Protein AF-A0A7W7WXU9-F1 (afdb_monomer_lite)

Sequence (202 aa):
MTALRTFDGLRLVGTLVEPDTPSTRTAVLVHGGGVTREEGGFFGRLATGLAEAGITSLRFDLRGHGESEGRQEECSLTMHLNDISVAVDLGRRETGTVHLIGTSFGGCLVAYYAARRHADVGRLVLLNPQFDYLDRYAGQKSPGTASSPTPRQSATDGHSSTTSSGSARTRSSARSSRRPSSYTAPRTRSSRWSRRGRPSRG

Radius of gyration: 26.77 Å; chains: 1; bounding box: 46×46×102 Å

Foldseek 3Di:
DDWFAFPVGWIKDKDKAFAPDQAQEEEEEFEAPPAFQCNVVPNVVVQVVCSVVRYIYMTIGQDCGDPIHHNPVPDDLVRSLRVVVRVLVVRCVRRNAYAYEYEADRLCSVVVSCVVPVVSHPYYHYHNYHNPPCCVPVVPPDPPDPPPPDDPDDDDDDDDDDDDDDDDDDDDDDDDDDDDDDDDDDDDDDDDDDDDDDDDDD

Organism: NCBI:txid413306

Secondary structure (DSSP, 8-state):
-EEEE-TT-PEEEEEEE--SS--SEEEEEE--TTS-TTGGGHHHHHHHHHHHTT-EEEEEPPTTSTT--S-GGG--HHHHHHHHHHHHHHHHHHHSEEEEEEEHHHHHHHHHHHHH-GGG-SEEEEES----HHHHHGGG--S----PPPP-PPP----------------------------PPPPP-----PPPPPPPP-

InterPro domains:
  IPR022742 Alpha/beta hydrolase domain-containing protein 17C-like [PF12146] (25-136)
  IPR029058 Alpha/Beta hydrolase fold [G3DSA:3.40.50.1820] (2-193)
  IPR029058 Alpha/Beta hydrolase fold [SSF53474] (5-137)

pLDDT: mean 76.29, std 28.21, range [29.81, 98.88]

Structure (mmCIF, N/CA/C/O backbone):
data_AF-A0A7W7WXU9-F1
#
_entry.id   AF-A0A7W7WXU9-F1
#
loop_
_atom_site.group_PDB
_atom_site.id
_atom_site.type_symbol
_atom_site.label_atom_id
_atom_site.label_alt_id
_atom_site.label_comp_id
_atom_site.label_asym_id
_atom_site.label_entity_id
_atom_site.label_seq_id
_atom_site.pdbx_PDB_ins_code
_atom_site.Cartn_x
_atom_site.Cartn_y
_atom_site.Cartn_z
_atom_site.occupancy
_atom_site.B_iso_or_equiv
_atom_site.auth_seq_id
_atom_site.auth_comp_id
_atom_site.auth_asym_id
_atom_site.auth_atom_id
_atom_site.pdbx_PDB_model_num
ATOM 1 N N . MET A 1 1 ? 6.530 11.094 10.263 1.00 76.88 1 MET A N 1
ATOM 2 C CA . MET A 1 1 ? 7.353 10.475 9.200 1.00 76.88 1 MET A CA 1
ATOM 3 C C . MET A 1 1 ? 7.854 9.138 9.729 1.00 76.88 1 MET A C 1
ATOM 5 O O . MET A 1 1 ? 8.234 9.078 10.891 1.00 76.88 1 MET A O 1
ATOM 9 N N . THR A 1 2 ? 7.778 8.075 8.937 1.00 92.12 2 THR A N 1
ATOM 10 C CA . THR A 1 2 ? 8.226 6.716 9.274 1.00 92.12 2 THR A CA 1
ATOM 11 C C . THR A 1 2 ? 9.093 6.175 8.138 1.00 92.12 2 THR A C 1
ATOM 13 O O . THR A 1 2 ? 9.075 6.717 7.033 1.00 92.12 2 THR A O 1
ATOM 16 N N . ALA A 1 3 ? 9.867 5.127 8.399 1.00 94.56 3 ALA A N 1
ATOM 17 C CA . ALA A 1 3 ? 10.683 4.468 7.391 1.00 94.56 3 ALA A CA 1
ATOM 18 C C . ALA A 1 3 ? 10.412 2.965 7.393 1.00 94.56 3 ALA A C 1
ATOM 20 O O . ALA A 1 3 ? 10.346 2.338 8.451 1.00 94.56 3 ALA A O 1
ATOM 21 N N . LEU A 1 4 ? 10.289 2.389 6.202 1.00 97.00 4 LEU A N 1
ATOM 22 C CA . LEU A 1 4 ? 10.215 0.949 5.998 1.00 97.00 4 LEU A CA 1
ATOM 23 C C . LEU A 1 4 ? 11.536 0.454 5.412 1.00 97.00 4 LEU A C 1
ATOM 25 O O . LEU A 1 4 ? 12.213 1.180 4.684 1.00 97.00 4 LEU A O 1
ATOM 29 N N . ARG A 1 5 ? 11.900 -0.787 5.733 1.00 98.19 5 ARG A N 1
ATOM 30 C CA . ARG A 1 5 ? 13.049 -1.473 5.138 1.00 98.19 5 ARG A CA 1
ATOM 31 C C . ARG A 1 5 ? 12.548 -2.577 4.230 1.00 98.19 5 ARG A C 1
ATOM 33 O O . ARG A 1 5 ? 11.851 -3.476 4.696 1.00 98.19 5 ARG A O 1
ATOM 40 N N . THR A 1 6 ? 12.888 -2.492 2.952 1.00 98.00 6 THR A N 1
ATOM 41 C CA . THR A 1 6 ? 12.574 -3.535 1.975 1.00 98.00 6 THR A CA 1
ATOM 42 C C . THR A 1 6 ? 13.405 -4.790 2.248 1.00 98.00 6 THR A C 1
ATOM 44 O O . THR A 1 6 ? 14.399 -4.752 2.977 1.00 98.00 6 THR A O 1
ATOM 47 N N . PHE A 1 7 ? 13.028 -5.921 1.647 1.00 97.75 7 PHE A N 1
ATOM 48 C CA . PHE A 1 7 ? 13.790 -7.168 1.797 1.00 97.75 7 PHE A CA 1
ATOM 49 C C . PHE A 1 7 ? 15.207 -7.090 1.211 1.00 97.75 7 PHE A C 1
ATOM 51 O O . PHE A 1 7 ? 16.094 -7.796 1.677 1.00 97.75 7 PHE A O 1
ATOM 58 N N . ASP A 1 8 ? 15.424 -6.217 0.227 1.00 96.88 8 ASP A N 1
ATOM 59 C CA . ASP A 1 8 ? 16.728 -5.895 -0.362 1.00 96.88 8 ASP A CA 1
ATOM 60 C C . ASP A 1 8 ? 17.448 -4.721 0.338 1.00 96.88 8 ASP A C 1
ATOM 62 O O . ASP A 1 8 ? 18.498 -4.281 -0.117 1.00 96.88 8 ASP A O 1
ATOM 66 N N . GLY A 1 9 ? 16.928 -4.236 1.473 1.00 97.50 9 GLY A N 1
ATOM 67 C CA . GLY A 1 9 ? 17.608 -3.285 2.363 1.00 97.50 9 GLY A CA 1
ATOM 68 C C . GLY A 1 9 ? 17.353 -1.798 2.087 1.00 97.50 9 GLY A C 1
ATOM 69 O O . GLY A 1 9 ? 17.750 -0.956 2.902 1.00 97.50 9 GLY A O 1
ATOM 70 N N . LEU A 1 10 ? 16.642 -1.461 1.009 1.00 97.88 10 LEU A N 1
ATOM 71 C CA . LEU A 1 10 ? 16.290 -0.081 0.677 1.00 97.88 10 LEU A CA 1
ATOM 72 C C . LEU A 1 10 ? 15.396 0.546 1.747 1.00 97.88 10 LEU A C 1
ATOM 74 O O . LEU A 1 10 ? 14.547 -0.102 2.373 1.00 97.88 10 LEU A O 1
ATOM 78 N N . ARG A 1 11 ? 15.592 1.843 1.958 1.00 98.50 11 ARG A N 1
ATOM 79 C CA . ARG A 1 11 ? 14.731 2.690 2.778 1.00 98.50 11 ARG A CA 1
ATOM 80 C C . ARG A 1 11 ? 13.557 3.181 1.946 1.00 98.50 11 ARG A C 1
ATOM 82 O O . ARG A 1 11 ? 13.755 3.914 0.978 1.00 98.50 11 ARG A O 1
ATOM 89 N N . LEU A 1 12 ? 12.343 2.873 2.387 1.00 98.69 12 LEU A N 1
ATOM 90 C CA . LEU A 1 12 ? 11.144 3.545 1.896 1.00 98.69 12 LEU A CA 1
ATOM 91 C C . LEU A 1 12 ? 10.675 4.580 2.907 1.00 98.69 12 LEU A C 1
ATOM 93 O O . LEU A 1 12 ? 10.601 4.292 4.104 1.00 98.69 12 LEU A O 1
ATOM 97 N N . VAL A 1 13 ? 10.343 5.775 2.438 1.00 98.62 13 VAL A N 1
ATOM 98 C CA . VAL A 1 13 ? 9.832 6.853 3.284 1.00 98.62 13 VAL A CA 1
ATOM 99 C C . VAL A 1 13 ? 8.321 6.807 3.317 1.00 98.62 13 VAL A C 1
ATOM 101 O O . VAL A 1 13 ? 7.668 6.766 2.279 1.00 98.62 13 VAL A O 1
ATOM 104 N N . GLY A 1 14 ? 7.754 6.844 4.519 1.00 98.31 14 GLY A N 1
ATOM 105 C CA . GLY A 1 14 ? 6.316 6.855 4.710 1.00 98.31 14 GLY A CA 1
ATOM 106 C C . GLY A 1 14 ? 5.818 7.864 5.727 1.00 98.31 14 GLY A C 1
ATOM 107 O O . GLY A 1 14 ? 6.563 8.474 6.497 1.00 98.31 14 GLY A O 1
ATOM 108 N N . THR A 1 15 ? 4.502 7.990 5.759 1.00 98.50 15 THR A N 1
ATOM 109 C CA . THR A 1 15 ? 3.753 8.749 6.749 1.00 98.50 15 THR A CA 1
ATOM 110 C C . THR A 1 15 ? 2.686 7.835 7.329 1.00 98.50 15 THR A C 1
ATOM 112 O O . THR A 1 15 ? 1.807 7.361 6.608 1.00 98.50 15 THR A O 1
ATOM 115 N N . LEU A 1 16 ? 2.789 7.596 8.635 1.00 97.69 16 LEU A N 1
ATOM 116 C CA . LEU A 1 16 ? 1.753 6.963 9.438 1.00 97.69 16 LEU A CA 1
ATOM 117 C C . LEU A 1 16 ? 0.879 8.071 10.033 1.00 97.69 16 LEU A C 1
ATOM 119 O O . LEU A 1 16 ? 1.416 9.044 10.567 1.00 97.69 16 LEU A O 1
ATOM 123 N N . VAL A 1 17 ? -0.435 7.934 9.908 1.00 97.88 17 VAL A N 1
ATOM 124 C CA . VAL A 1 17 ? -1.422 8.803 10.554 1.00 97.88 17 VAL A CA 1
ATOM 125 C C . VAL A 1 17 ? -2.329 7.915 11.384 1.00 97.88 17 VAL A C 1
ATOM 127 O O . VAL A 1 17 ? -2.925 6.972 10.860 1.00 97.88 17 VAL A O 1
ATOM 130 N N . GLU A 1 18 ? -2.407 8.208 12.673 1.00 97.31 18 GLU A N 1
ATOM 131 C CA . GLU A 1 18 ? -3.192 7.449 13.636 1.00 97.31 18 GLU A CA 1
ATOM 132 C C . GLU A 1 18 ? -4.409 8.273 14.076 1.00 97.31 18 GLU A C 1
ATOM 134 O O . GLU A 1 18 ? -4.293 9.493 14.212 1.00 97.31 18 GLU A O 1
ATOM 139 N N . PRO A 1 19 ? -5.573 7.637 14.275 1.00 97.31 19 PRO A N 1
ATOM 140 C CA . PRO A 1 19 ? -6.705 8.265 14.945 1.00 97.31 19 PRO A CA 1
ATOM 141 C C . PRO A 1 19 ? -6.405 8.545 16.427 1.00 97.31 19 PRO A C 1
ATOM 143 O O . PRO A 1 19 ? -5.570 7.880 17.039 1.00 97.31 19 PRO A O 1
ATOM 146 N N . ASP A 1 20 ? -7.169 9.455 17.037 1.00 95.88 20 ASP A N 1
ATOM 147 C CA . ASP A 1 20 ? -7.071 9.754 18.479 1.00 95.88 20 ASP A CA 1
ATOM 148 C C . ASP A 1 20 ? -7.530 8.587 19.374 1.00 95.88 20 ASP A C 1
ATOM 150 O O . ASP A 1 20 ? -7.248 8.544 20.573 1.00 95.88 20 ASP A O 1
ATOM 154 N N . THR A 1 21 ? -8.251 7.623 18.796 1.00 93.19 21 THR A N 1
ATOM 155 C CA . THR A 1 21 ? -8.724 6.412 19.477 1.00 93.19 21 THR A CA 1
ATOM 156 C C . THR A 1 21 ? -7.975 5.178 18.972 1.00 93.19 21 THR A C 1
ATOM 158 O O . THR A 1 21 ? -7.543 5.161 17.825 1.00 93.19 21 THR A O 1
ATOM 161 N N . PRO A 1 22 ? -7.815 4.112 19.778 1.00 93.19 22 PRO A N 1
ATOM 162 C CA . PRO A 1 22 ? -7.142 2.901 19.315 1.00 93.19 22 PRO A CA 1
ATOM 163 C C . PRO A 1 22 ? -7.812 2.295 18.074 1.00 93.19 22 PRO A C 1
ATOM 165 O O . PRO A 1 22 ? -8.983 1.915 18.108 1.00 93.19 22 PRO A O 1
ATOM 168 N N . SER A 1 23 ? -7.048 2.157 16.991 1.00 94.00 23 SER A N 1
ATOM 169 C CA . SER A 1 23 ? -7.526 1.529 15.760 1.00 94.00 23 SER A CA 1
ATOM 170 C C . SER A 1 23 ? -7.353 0.009 15.781 1.00 94.00 23 SER A C 1
ATOM 172 O O . SER A 1 23 ? -6.388 -0.532 16.314 1.00 94.00 23 SER A O 1
ATOM 174 N N . THR A 1 24 ? -8.268 -0.687 15.107 1.00 95.75 24 THR A N 1
ATOM 175 C CA . THR A 1 24 ? -8.181 -2.131 14.804 1.00 95.75 24 THR A CA 1
ATOM 176 C C . THR A 1 24 ? -7.940 -2.407 13.318 1.00 95.75 24 THR A C 1
ATOM 178 O O . THR A 1 24 ? -7.994 -3.555 12.870 1.00 95.75 24 THR A O 1
ATOM 181 N N . ARG A 1 25 ? -7.734 -1.349 12.519 1.00 96.94 25 ARG A N 1
ATOM 182 C CA . ARG A 1 25 ? -7.544 -1.443 11.068 1.00 96.94 25 ARG A CA 1
ATOM 183 C C . ARG A 1 25 ? -6.541 -0.411 10.564 1.00 96.94 25 ARG A C 1
ATOM 185 O O . ARG A 1 25 ? -6.548 0.739 11.001 1.00 96.94 25 ARG A O 1
ATOM 192 N N . THR A 1 26 ? -5.745 -0.805 9.579 1.00 98.50 26 THR A N 1
ATOM 193 C CA . THR A 1 26 ? -4.826 0.087 8.869 1.00 98.50 26 THR A CA 1
ATOM 194 C C . THR A 1 26 ? -5.138 0.094 7.379 1.00 98.50 26 THR A C 1
ATOM 196 O O . THR A 1 26 ? -5.181 -0.959 6.749 1.00 98.50 26 THR A O 1
ATOM 199 N N . ALA A 1 27 ? -5.312 1.272 6.790 1.00 98.75 27 ALA A N 1
ATOM 200 C CA . ALA A 1 27 ? -5.358 1.457 5.345 1.00 98.75 27 ALA A CA 1
ATOM 201 C C . ALA A 1 27 ? -3.954 1.769 4.810 1.00 98.75 27 ALA A C 1
ATOM 203 O O . ALA A 1 27 ? -3.376 2.806 5.134 1.00 98.75 27 ALA A O 1
ATOM 204 N N . VAL A 1 28 ? -3.404 0.884 3.983 1.00 98.81 28 VAL A N 1
ATOM 205 C CA . VAL A 1 28 ? -2.155 1.133 3.257 1.00 98.81 28 VAL A CA 1
ATOM 206 C C . VAL A 1 28 ? -2.491 1.751 1.903 1.00 98.81 28 VAL A C 1
ATOM 208 O O . VAL A 1 28 ? -3.217 1.160 1.102 1.00 98.81 28 VAL A O 1
ATOM 211 N N . LEU A 1 29 ? -1.966 2.948 1.671 1.00 98.88 29 LEU A N 1
ATOM 212 C CA . LEU A 1 29 ? -2.210 3.789 0.504 1.00 98.88 29 LEU A CA 1
ATOM 213 C C . LEU A 1 29 ? -1.002 3.705 -0.440 1.00 98.88 29 LEU A C 1
ATOM 215 O O . LEU A 1 29 ? 0.113 4.058 -0.047 1.00 98.88 29 LEU A O 1
ATOM 219 N N . VAL A 1 30 ? -1.221 3.256 -1.676 1.00 98.81 30 VAL A N 1
ATOM 220 C CA . VAL A 1 30 ? -0.174 3.047 -2.689 1.00 98.81 30 VAL A CA 1
ATOM 221 C C . VAL A 1 30 ? -0.405 3.980 -3.876 1.00 98.81 30 VAL A C 1
ATOM 223 O O . VAL A 1 30 ? -1.435 3.897 -4.549 1.00 98.81 30 VAL A O 1
ATOM 226 N N . HIS A 1 31 ? 0.542 4.894 -4.093 1.00 98.62 31 HIS A N 1
ATOM 227 C CA . HIS A 1 31 ? 0.411 6.003 -5.040 1.00 98.62 31 HIS A CA 1
ATOM 228 C C . HIS A 1 31 ? 0.605 5.568 -6.503 1.00 98.62 31 HIS A C 1
ATOM 230 O O . HIS A 1 31 ? 1.042 4.448 -6.789 1.00 98.62 31 HIS A O 1
ATOM 236 N N . GLY A 1 32 ? 0.259 6.454 -7.437 1.00 97.12 32 GLY A N 1
ATOM 237 C CA . GLY A 1 32 ? 0.392 6.230 -8.878 1.00 97.12 32 GLY A CA 1
ATOM 238 C C . GLY A 1 32 ? 1.833 6.355 -9.387 1.00 97.12 32 GLY A C 1
ATOM 239 O O . GLY A 1 32 ? 2.744 6.738 -8.659 1.00 97.12 32 GLY A O 1
ATOM 240 N N . GLY A 1 33 ? 2.064 6.057 -10.665 1.00 94.31 33 GLY A N 1
ATOM 241 C CA . GLY A 1 33 ? 3.375 6.279 -11.284 1.00 94.31 33 GLY A CA 1
ATOM 242 C C . GLY A 1 33 ? 3.650 7.771 -11.497 1.00 94.31 33 GLY A C 1
ATOM 243 O O . GLY A 1 33 ? 2.731 8.526 -11.806 1.00 94.31 33 GLY A O 1
ATOM 244 N N . GLY A 1 34 ? 4.908 8.197 -11.344 1.00 92.31 34 GLY A N 1
ATOM 245 C CA . GLY A 1 34 ? 5.322 9.587 -11.599 1.00 92.31 34 GLY A CA 1
ATOM 246 C C . GLY A 1 34 ? 4.899 10.603 -10.529 1.00 92.31 34 GLY A C 1
ATOM 247 O O . GLY A 1 34 ? 5.078 11.803 -10.716 1.00 92.31 34 GLY A O 1
ATOM 248 N N . VAL A 1 35 ? 4.356 10.133 -9.407 1.00 96.75 35 VAL A N 1
ATOM 249 C CA . VAL A 1 35 ? 3.969 10.941 -8.241 1.00 96.75 35 VAL A CA 1
ATOM 250 C C . VAL A 1 35 ? 4.598 10.362 -6.968 1.00 96.75 35 VAL A C 1
ATOM 252 O O . VAL A 1 35 ? 5.433 9.462 -7.034 1.00 96.75 35 VAL A O 1
ATOM 255 N N . THR A 1 36 ? 4.245 10.906 -5.806 1.00 98.19 36 THR A N 1
ATOM 256 C CA . THR A 1 36 ? 4.762 10.494 -4.492 1.00 98.19 36 THR A CA 1
ATOM 257 C C . THR A 1 36 ? 3.624 10.024 -3.592 1.00 98.19 36 THR A C 1
ATOM 259 O O . THR A 1 36 ? 2.449 10.107 -3.957 1.00 98.19 36 THR A O 1
ATOM 262 N N . ARG A 1 37 ? 3.947 9.606 -2.368 1.00 98.06 37 ARG A N 1
ATOM 263 C CA . ARG A 1 37 ? 3.004 9.194 -1.320 1.00 98.06 37 ARG A CA 1
ATOM 264 C C . ARG A 1 37 ? 1.914 10.208 -1.011 1.00 98.06 37 ARG A C 1
ATOM 266 O O . ARG A 1 37 ? 0.924 9.839 -0.394 1.00 98.06 37 ARG A O 1
ATOM 273 N N . GLU A 1 38 ? 2.091 11.473 -1.378 1.00 98.06 38 GLU A N 1
ATOM 274 C CA . GLU A 1 38 ? 1.069 12.492 -1.158 1.00 98.06 38 GLU A CA 1
ATOM 275 C C . GLU A 1 38 ? 0.001 12.503 -2.266 1.00 98.06 38 GLU A C 1
ATOM 277 O O . GLU A 1 38 ? -1.084 13.033 -2.028 1.00 98.06 38 GLU A O 1
ATOM 282 N N . GLU A 1 39 ? 0.258 11.905 -3.440 1.00 97.81 39 GLU A N 1
ATOM 283 C CA . GLU A 1 39 ? -0.675 11.822 -4.582 1.00 97.81 39 GLU A CA 1
ATOM 284 C C . GLU A 1 39 ? -1.296 13.199 -4.909 1.00 97.81 39 GLU A C 1
ATOM 286 O O . GLU A 1 39 ? -2.509 13.399 -4.856 1.00 97.81 39 GLU A O 1
ATOM 291 N N . GLY A 1 40 ? -0.458 14.224 -5.110 1.00 96.31 40 GLY A N 1
ATOM 292 C CA . GLY A 1 40 ? -0.934 15.603 -5.318 1.00 96.31 40 GLY A CA 1
ATOM 293 C C . GLY A 1 40 ? -1.729 16.181 -4.131 1.00 96.31 40 GLY A C 1
ATOM 294 O O . GLY A 1 40 ? -2.596 17.037 -4.303 1.00 96.31 40 GLY A O 1
ATOM 295 N N . GLY A 1 41 ? -1.492 15.671 -2.920 1.00 97.75 41 GLY A N 1
ATOM 296 C CA . GLY A 1 41 ? -2.203 16.024 -1.689 1.00 97.75 41 GLY A CA 1
ATOM 297 C C . GLY A 1 41 ? -3.504 15.246 -1.459 1.00 97.75 41 GLY A C 1
ATOM 298 O O . GLY A 1 41 ? -4.115 15.389 -0.397 1.00 97.75 41 GLY A O 1
ATOM 299 N N . PHE A 1 42 ? -3.946 14.417 -2.410 1.00 98.12 42 PHE A N 1
ATOM 300 C CA . PHE A 1 42 ? -5.154 13.608 -2.252 1.00 98.12 42 PHE A CA 1
ATOM 301 C C . PHE A 1 42 ? -5.008 12.578 -1.125 1.00 98.12 42 PHE A C 1
ATOM 303 O O . PHE A 1 42 ? -5.891 12.486 -0.271 1.00 98.12 42 PHE A O 1
ATOM 310 N N . PHE A 1 43 ? -3.882 11.861 -1.058 1.00 98.50 43 PHE A N 1
ATOM 311 C CA . PHE A 1 43 ? -3.656 10.871 0.000 1.00 98.50 43 PHE A CA 1
ATOM 312 C C . PHE A 1 43 ? -3.489 11.503 1.379 1.00 98.50 43 PHE A C 1
ATOM 314 O O . PHE A 1 43 ? -3.898 10.897 2.366 1.00 98.50 43 PHE A O 1
ATOM 321 N N . GLY A 1 44 ? -2.960 12.726 1.459 1.00 98.25 44 GLY A N 1
ATOM 322 C CA . GLY A 1 44 ? -2.937 13.493 2.705 1.00 98.25 44 GLY A CA 1
ATOM 323 C C . GLY A 1 44 ? -4.348 13.752 3.242 1.00 98.25 44 GLY A C 1
ATOM 324 O O . GLY A 1 44 ? -4.635 13.417 4.388 1.00 98.25 44 GLY A O 1
ATOM 325 N N . ARG A 1 45 ? -5.257 14.257 2.396 1.00 98.56 45 ARG A N 1
ATOM 326 C CA . ARG A 1 45 ? -6.665 14.491 2.776 1.00 98.56 45 ARG A CA 1
ATOM 327 C C . ARG A 1 45 ? -7.403 13.197 3.117 1.00 98.56 45 ARG A C 1
ATOM 329 O O . ARG A 1 45 ? -8.154 13.156 4.086 1.00 98.56 45 ARG A O 1
ATOM 336 N N . LEU A 1 46 ? -7.172 12.135 2.344 1.00 98.69 46 LEU A N 1
ATOM 337 C CA . LEU A 1 46 ? -7.762 10.824 2.614 1.00 98.69 46 LEU A CA 1
ATOM 338 C C . LEU A 1 46 ? -7.276 10.254 3.954 1.00 98.69 46 LEU A C 1
ATOM 340 O O . LEU A 1 46 ? -8.079 9.712 4.705 1.00 98.69 46 LEU A O 1
ATOM 344 N N . ALA A 1 47 ? -5.992 10.410 4.285 1.00 98.56 47 ALA A N 1
ATOM 345 C CA . ALA A 1 47 ? -5.443 9.993 5.573 1.00 98.56 47 ALA A CA 1
ATOM 346 C C . ALA A 1 47 ? -6.102 10.728 6.752 1.00 98.56 47 ALA A C 1
ATOM 348 O O . ALA A 1 47 ? -6.417 10.086 7.752 1.00 98.56 47 ALA A O 1
ATOM 349 N N . THR A 1 48 ? -6.365 12.034 6.621 1.00 98.44 48 THR A N 1
ATOM 350 C CA . THR A 1 48 ? -7.122 12.805 7.622 1.00 98.44 48 THR A CA 1
ATOM 351 C C . THR A 1 48 ? -8.533 12.248 7.805 1.00 98.44 48 THR A C 1
ATOM 353 O O . THR A 1 48 ? -8.899 11.897 8.922 1.00 98.44 48 THR A O 1
ATOM 356 N N . GLY A 1 49 ? -9.294 12.066 6.719 1.00 98.56 49 GLY A N 1
ATOM 357 C CA . GLY A 1 49 ? -10.655 11.522 6.811 1.00 98.56 49 GLY A CA 1
ATOM 358 C C . GLY A 1 49 ? -10.708 10.084 7.352 1.00 98.56 49 GLY A C 1
ATOM 359 O O . GLY A 1 49 ? -11.644 9.712 8.054 1.00 98.56 49 GLY A O 1
ATOM 360 N N . LEU A 1 50 ? -9.687 9.265 7.074 1.00 98.38 50 LEU A N 1
ATOM 361 C CA . LEU A 1 50 ? -9.561 7.926 7.659 1.00 98.38 50 LEU A CA 1
ATOM 362 C C . LEU A 1 50 ? -9.306 7.984 9.169 1.00 98.38 50 LEU A C 1
ATOM 364 O O . LEU A 1 50 ? -9.926 7.222 9.909 1.00 98.38 50 LEU A O 1
ATOM 368 N N . ALA A 1 51 ? -8.445 8.895 9.628 1.00 98.38 51 ALA A N 1
ATOM 369 C CA . ALA A 1 51 ? -8.184 9.087 11.052 1.00 98.38 51 ALA A CA 1
ATOM 370 C C . ALA A 1 51 ? -9.438 9.587 11.793 1.00 98.38 51 ALA A C 1
ATOM 372 O O . ALA A 1 51 ? -9.781 9.051 12.844 1.00 98.38 51 ALA A O 1
ATOM 373 N N . GLU A 1 52 ? -10.192 10.522 11.213 1.00 98.12 52 GLU A N 1
ATOM 374 C CA . GLU A 1 52 ? -11.492 10.960 11.751 1.00 98.12 52 GLU A CA 1
ATOM 375 C C . GLU A 1 52 ? -12.501 9.800 11.847 1.00 98.12 52 GLU A C 1
ATOM 377 O O . GLU A 1 52 ? -13.302 9.735 12.777 1.00 98.12 52 GLU A O 1
ATOM 382 N N . ALA A 1 53 ? -12.421 8.836 10.926 1.00 97.44 53 ALA A N 1
ATOM 383 C CA . ALA A 1 53 ? -13.228 7.618 10.932 1.00 97.44 53 ALA A CA 1
ATOM 384 C C . ALA A 1 53 ? -12.668 6.486 11.824 1.00 97.44 53 ALA A C 1
ATOM 386 O O . ALA A 1 53 ? -13.183 5.365 11.786 1.00 97.44 53 ALA A O 1
ATOM 387 N N . GLY A 1 54 ? -11.616 6.736 12.612 1.00 97.50 54 GLY A N 1
ATOM 388 C CA . GLY A 1 54 ? -11.025 5.741 13.513 1.00 97.50 54 GLY A CA 1
ATOM 389 C C . GLY A 1 54 ? -10.169 4.678 12.813 1.00 97.50 54 GLY A C 1
ATOM 390 O O . GLY A 1 54 ? -10.040 3.562 13.320 1.00 97.50 54 GLY A O 1
ATOM 391 N N . ILE A 1 55 ? -9.606 4.985 11.641 1.00 98.25 55 ILE A N 1
ATOM 392 C CA . ILE A 1 55 ? -8.772 4.077 10.844 1.00 98.25 55 ILE A CA 1
ATOM 393 C C . ILE A 1 55 ? -7.355 4.647 10.732 1.00 98.25 55 ILE A C 1
ATOM 395 O O . ILE A 1 55 ? -7.142 5.736 10.203 1.00 98.25 55 ILE A O 1
ATOM 399 N N . THR A 1 56 ? -6.361 3.872 11.167 1.00 98.44 56 THR A N 1
ATOM 400 C CA . THR A 1 56 ? -4.943 4.188 10.942 1.00 98.44 56 THR A CA 1
ATOM 401 C C . THR A 1 56 ? -4.647 4.149 9.449 1.00 98.44 56 THR A C 1
ATOM 403 O O . THR A 1 56 ? -5.143 3.280 8.733 1.00 98.44 56 THR A O 1
ATOM 406 N N . SER A 1 57 ? -3.806 5.045 8.948 1.00 98.62 57 SER A N 1
ATOM 407 C CA . SER A 1 57 ? -3.371 5.005 7.554 1.00 98.62 57 SER A CA 1
ATOM 408 C C . SER A 1 57 ? -1.859 5.073 7.421 1.00 98.62 57 SER A C 1
ATOM 410 O O . SER A 1 57 ? -1.175 5.774 8.165 1.00 98.62 57 SER A O 1
ATOM 412 N N . LEU A 1 58 ? -1.335 4.323 6.457 1.00 98.69 58 LEU A N 1
ATOM 413 C CA . LEU A 1 58 ? 0.072 4.299 6.092 1.00 98.69 58 LEU A CA 1
ATOM 414 C C . LEU A 1 58 ? 0.183 4.581 4.599 1.00 98.69 58 LEU A C 1
ATOM 416 O O . LEU A 1 58 ? -0.293 3.801 3.779 1.00 98.69 58 LEU A O 1
ATOM 420 N N . ARG A 1 59 ? 0.854 5.669 4.242 1.00 98.69 59 ARG A N 1
ATOM 421 C CA . ARG A 1 59 ? 1.261 5.952 2.860 1.00 98.69 59 ARG A CA 1
ATOM 422 C C . ARG A 1 59 ? 2.772 6.001 2.784 1.00 98.69 59 ARG A C 1
ATOM 424 O O . ARG A 1 59 ? 3.415 6.414 3.747 1.00 98.69 59 ARG A O 1
ATOM 431 N N . PHE A 1 60 ? 3.343 5.583 1.670 1.00 98.81 60 PHE A N 1
ATOM 432 C CA . PHE A 1 60 ? 4.788 5.555 1.488 1.00 98.81 60 PHE A CA 1
ATOM 433 C C . PHE A 1 60 ? 5.152 5.817 0.040 1.00 98.81 60 PHE A C 1
ATOM 435 O O . PHE A 1 60 ? 4.354 5.550 -0.856 1.00 98.81 60 PHE A O 1
ATOM 442 N N . ASP A 1 61 ? 6.334 6.381 -0.163 1.00 98.69 61 ASP A N 1
ATOM 443 C CA . ASP A 1 61 ? 6.900 6.557 -1.486 1.00 98.69 61 ASP A CA 1
ATOM 444 C C . ASP A 1 61 ? 7.361 5.182 -1.969 1.00 98.69 61 ASP A C 1
ATOM 446 O O . ASP A 1 61 ? 8.158 4.511 -1.303 1.00 98.69 61 ASP A O 1
ATOM 450 N N . LEU A 1 62 ? 6.860 4.744 -3.119 1.00 98.38 62 LEU A N 1
ATOM 451 C CA . LEU A 1 62 ? 7.371 3.563 -3.803 1.00 98.38 62 LEU A CA 1
ATOM 452 C C . LEU A 1 62 ? 8.879 3.722 -4.039 1.00 98.38 62 LEU A C 1
ATOM 454 O O . LEU A 1 62 ? 9.382 4.837 -4.185 1.00 98.38 62 LEU A O 1
ATOM 458 N N . ARG A 1 63 ? 9.614 2.607 -4.107 1.00 97.88 63 ARG A N 1
ATOM 459 C CA . ARG A 1 63 ? 11.041 2.636 -4.469 1.00 97.88 63 ARG A CA 1
ATOM 460 C C . ARG A 1 63 ? 11.282 3.480 -5.730 1.00 97.88 63 ARG A C 1
ATOM 462 O O . ARG A 1 63 ? 10.485 3.443 -6.674 1.00 97.88 63 ARG A O 1
ATOM 469 N N . GLY A 1 64 ? 12.346 4.278 -5.714 1.00 96.81 64 GLY A N 1
ATOM 470 C CA . GLY A 1 64 ? 12.674 5.235 -6.776 1.00 96.81 64 GLY A CA 1
ATOM 471 C C . GLY A 1 64 ? 11.720 6.430 -6.915 1.00 96.81 64 GLY A C 1
ATOM 472 O O . GLY A 1 64 ? 11.806 7.152 -7.904 1.00 96.81 64 GLY A O 1
ATOM 473 N N . HIS A 1 65 ? 10.795 6.654 -5.981 1.00 97.69 65 HIS A N 1
ATOM 474 C CA . HIS A 1 65 ? 9.899 7.814 -5.982 1.00 97.69 65 HIS A CA 1
ATOM 475 C C . HIS A 1 65 ? 10.104 8.661 -4.725 1.00 97.69 65 HIS A C 1
ATOM 477 O O . HIS A 1 65 ? 10.512 8.155 -3.682 1.00 97.69 65 HIS A O 1
ATOM 483 N N . GLY A 1 66 ? 9.776 9.953 -4.824 1.00 96.88 66 GLY A N 1
ATOM 484 C CA . GLY A 1 66 ? 9.789 10.879 -3.692 1.00 96.88 66 GLY A CA 1
ATOM 485 C C . GLY A 1 66 ? 11.103 10.844 -2.913 1.00 96.88 66 GLY A C 1
ATOM 486 O O . GLY A 1 66 ? 12.166 11.107 -3.468 1.00 96.88 66 GLY A O 1
ATOM 487 N N . GLU A 1 67 ? 11.014 10.527 -1.624 1.00 98.00 67 GLU A N 1
ATOM 488 C CA . GLU A 1 67 ? 12.159 10.475 -0.707 1.00 98.00 67 GLU A CA 1
ATOM 489 C C . GLU A 1 67 ? 12.668 9.043 -0.442 1.00 98.00 67 GLU A C 1
ATOM 491 O O . GLU A 1 67 ? 13.570 8.847 0.385 1.00 98.00 67 GLU A O 1
ATOM 496 N N . SER A 1 68 ? 12.076 8.040 -1.102 1.00 98.50 68 SER A N 1
ATOM 497 C CA . SER A 1 68 ? 12.491 6.637 -1.025 1.00 98.50 68 SER A CA 1
ATOM 498 C C . SER A 1 68 ? 13.734 6.363 -1.861 1.00 98.50 68 SER A C 1
ATOM 500 O O . SER A 1 68 ? 13.955 6.953 -2.915 1.00 98.50 68 SER A O 1
ATOM 502 N N . GLU A 1 69 ? 14.541 5.413 -1.398 1.00 98.44 69 GLU A N 1
ATOM 503 C CA . GLU A 1 69 ? 15.724 4.945 -2.117 1.00 98.44 69 GLU A CA 1
ATOM 504 C C . GLU A 1 69 ? 15.353 4.101 -3.352 1.00 98.44 69 GLU A C 1
ATOM 506 O O . GLU A 1 69 ? 14.206 3.680 -3.544 1.00 98.44 69 GLU A O 1
ATOM 511 N N . GLY A 1 70 ? 16.360 3.821 -4.182 1.00 96.88 70 GLY A N 1
ATOM 512 C CA . GLY A 1 70 ? 16.237 3.039 -5.412 1.00 96.88 70 GLY A CA 1
ATOM 513 C C . GLY A 1 70 ? 16.132 3.900 -6.670 1.00 96.88 70 GLY A C 1
ATOM 514 O O . GLY A 1 70 ? 16.093 5.127 -6.611 1.00 96.88 70 GLY A O 1
ATOM 515 N N . ARG A 1 71 ? 16.105 3.232 -7.824 1.00 94.50 71 ARG A N 1
ATOM 516 C CA . ARG A 1 71 ? 16.036 3.849 -9.155 1.00 94.50 71 ARG A CA 1
ATOM 517 C C . ARG A 1 71 ? 14.869 3.254 -9.928 1.00 94.50 71 ARG A C 1
ATOM 519 O O . ARG A 1 71 ? 14.719 2.033 -9.950 1.00 94.50 71 ARG A O 1
ATOM 526 N N . GLN A 1 72 ? 14.025 4.090 -10.531 1.00 90.75 72 GLN A N 1
ATOM 527 C CA . GLN A 1 72 ? 12.788 3.629 -11.181 1.00 90.75 72 GLN A CA 1
ATOM 528 C C . GLN A 1 72 ? 13.074 2.662 -12.331 1.00 90.75 72 GLN A C 1
ATOM 530 O O . GLN A 1 72 ? 12.380 1.663 -12.487 1.00 90.75 72 GLN A O 1
ATOM 535 N N . GLU A 1 73 ? 14.136 2.921 -13.089 1.00 89.94 73 GLU A N 1
ATOM 536 C CA . GLU A 1 73 ? 14.594 2.104 -14.211 1.00 89.94 73 GLU A CA 1
ATOM 537 C C . GLU A 1 73 ? 15.085 0.703 -13.803 1.00 89.94 73 GLU A C 1
ATOM 539 O O . GLU A 1 73 ? 15.127 -0.199 -14.636 1.00 89.94 73 GLU A O 1
ATOM 544 N N . GLU A 1 74 ? 15.416 0.503 -12.526 1.00 92.31 74 GLU A N 1
ATOM 545 C CA . GLU A 1 74 ? 15.849 -0.783 -11.962 1.00 92.31 74 GLU A CA 1
ATOM 546 C C . GLU A 1 74 ? 14.692 -1.530 -11.267 1.00 92.31 74 GLU A C 1
ATOM 548 O O . GLU A 1 74 ? 14.854 -2.664 -10.808 1.00 92.31 74 GLU A O 1
ATOM 553 N N . CYS A 1 75 ? 13.507 -0.917 -11.175 1.00 91.81 75 CYS A N 1
ATOM 554 C CA . CYS A 1 75 ? 12.366 -1.496 -10.478 1.00 91.81 75 CYS A CA 1
ATOM 555 C C . CYS A 1 75 ? 11.685 -2.593 -11.303 1.00 91.81 75 CYS A C 1
ATOM 557 O O . CYS A 1 75 ? 11.465 -2.475 -12.506 1.00 91.81 75 CYS A O 1
ATOM 559 N N . SER A 1 76 ? 11.262 -3.654 -10.616 1.00 92.75 76 SER A N 1
ATOM 560 C CA . SER A 1 76 ? 10.418 -4.707 -11.184 1.00 92.75 76 SER A CA 1
ATOM 561 C C . SER A 1 76 ? 9.074 -4.784 -10.465 1.00 92.75 76 SER A C 1
ATOM 563 O O . SER A 1 76 ? 8.935 -4.365 -9.313 1.00 92.75 76 SER A O 1
ATOM 565 N N . LEU A 1 77 ? 8.080 -5.402 -11.110 1.00 91.50 77 LEU A N 1
ATOM 566 C CA . LEU A 1 77 ? 6.782 -5.660 -10.481 1.00 91.50 77 LEU A CA 1
ATOM 567 C C . LEU A 1 77 ? 6.940 -6.415 -9.151 1.00 91.50 77 LEU A C 1
ATOM 569 O O . LEU A 1 77 ? 6.354 -6.030 -8.145 1.00 91.50 77 LEU A O 1
ATOM 573 N N . THR A 1 78 ? 7.766 -7.463 -9.123 1.00 94.19 78 THR A N 1
ATOM 574 C CA . THR A 1 78 ? 8.003 -8.270 -7.915 1.00 94.19 78 THR A CA 1
ATOM 575 C C . THR A 1 78 ? 8.589 -7.442 -6.775 1.00 94.19 78 THR A C 1
ATOM 577 O O . THR A 1 78 ? 8.184 -7.609 -5.628 1.00 94.19 78 THR A O 1
ATOM 580 N N . MET A 1 79 ? 9.506 -6.524 -7.082 1.00 96.75 79 MET A N 1
ATOM 581 C CA . MET A 1 79 ? 10.082 -5.612 -6.096 1.00 96.75 79 MET A CA 1
ATOM 582 C C . MET A 1 79 ? 9.017 -4.708 -5.466 1.00 96.75 79 MET A C 1
ATOM 584 O O . MET A 1 79 ? 8.937 -4.631 -4.244 1.00 96.75 79 MET A O 1
ATOM 588 N N . HIS A 1 80 ? 8.129 -4.117 -6.268 1.00 97.44 80 HIS A N 1
ATOM 589 C CA . HIS A 1 80 ? 7.016 -3.327 -5.735 1.00 97.44 80 HIS A CA 1
ATOM 590 C C . HIS A 1 80 ? 6.050 -4.154 -4.876 1.00 97.44 80 HIS A C 1
ATOM 592 O O . HIS A 1 80 ? 5.568 -3.681 -3.849 1.00 97.44 80 HIS A O 1
ATOM 598 N N . LEU A 1 81 ? 5.773 -5.404 -5.255 1.00 97.69 81 LEU A N 1
ATOM 599 C CA . LEU A 1 81 ? 4.929 -6.293 -4.450 1.00 97.69 81 LEU A CA 1
ATOM 600 C C . LEU A 1 81 ? 5.583 -6.654 -3.110 1.00 97.69 81 LEU A C 1
ATOM 602 O O . LEU A 1 81 ? 4.885 -6.758 -2.102 1.00 97.69 81 LEU A O 1
ATOM 606 N N . ASN A 1 82 ? 6.907 -6.815 -3.086 1.00 98.12 82 ASN A N 1
ATOM 607 C CA . ASN A 1 82 ? 7.659 -7.028 -1.852 1.00 98.12 82 ASN A CA 1
ATOM 608 C C . ASN A 1 82 ? 7.616 -5.788 -0.949 1.00 98.12 82 ASN A C 1
ATOM 610 O O . ASN A 1 82 ? 7.409 -5.923 0.254 1.00 98.12 82 ASN A O 1
ATOM 614 N N . ASP A 1 83 ? 7.723 -4.586 -1.515 1.00 98.44 83 ASP A N 1
ATOM 615 C CA . ASP A 1 83 ? 7.584 -3.335 -0.760 1.00 98.44 83 ASP A CA 1
ATOM 616 C C . ASP A 1 83 ? 6.196 -3.208 -0.124 1.00 98.44 83 ASP A C 1
ATOM 618 O O . ASP A 1 83 ? 6.069 -2.879 1.057 1.00 98.44 83 ASP A O 1
ATOM 622 N N . ILE A 1 84 ? 5.148 -3.541 -0.886 1.00 98.62 84 ILE A N 1
ATOM 623 C CA . ILE A 1 84 ? 3.773 -3.592 -0.375 1.00 98.62 84 ILE A CA 1
ATOM 624 C C . ILE A 1 84 ? 3.658 -4.631 0.741 1.00 98.62 84 ILE A C 1
ATOM 626 O O . ILE A 1 84 ? 3.018 -4.345 1.749 1.00 98.62 84 ILE A O 1
ATOM 630 N N . SER A 1 85 ? 4.308 -5.795 0.619 1.00 98.44 85 SER A N 1
ATOM 631 C CA . SER A 1 85 ? 4.344 -6.800 1.693 1.00 98.44 85 SER A CA 1
ATOM 632 C C . SER A 1 85 ? 4.901 -6.216 2.989 1.00 98.44 85 SER A C 1
ATOM 634 O O . SER A 1 85 ? 4.304 -6.401 4.046 1.00 98.44 85 SER A O 1
ATOM 636 N N . VAL A 1 86 ? 5.998 -5.457 2.919 1.00 98.44 86 VAL A N 1
ATOM 637 C CA . VAL A 1 86 ? 6.598 -4.812 4.096 1.00 98.44 86 VAL A CA 1
ATOM 638 C C . VAL A 1 86 ? 5.641 -3.791 4.723 1.00 98.44 86 VAL A C 1
ATOM 640 O O . VAL A 1 86 ? 5.517 -3.735 5.951 1.00 98.44 86 VAL A O 1
ATOM 643 N N . ALA A 1 87 ? 4.936 -3.006 3.904 1.00 98.44 87 ALA A N 1
ATOM 644 C CA . ALA A 1 87 ? 3.938 -2.049 4.381 1.00 98.44 87 ALA A CA 1
ATOM 645 C C . ALA A 1 87 ? 2.711 -2.735 5.008 1.00 98.44 87 ALA A C 1
ATOM 647 O O . ALA A 1 87 ? 2.230 -2.303 6.058 1.00 98.44 87 ALA A O 1
ATOM 648 N N . VAL A 1 88 ? 2.233 -3.832 4.413 1.00 98.44 88 VAL A N 1
ATOM 649 C CA . VAL A 1 88 ? 1.152 -4.667 4.958 1.00 98.44 88 VAL A CA 1
ATOM 650 C C . VAL A 1 88 ? 1.567 -5.278 6.292 1.00 98.44 88 VAL A C 1
ATOM 652 O O . VAL A 1 88 ? 0.805 -5.212 7.256 1.00 98.44 88 VAL A O 1
ATOM 655 N N . ASP A 1 89 ? 2.780 -5.814 6.388 1.00 97.56 89 ASP A N 1
ATOM 656 C CA . ASP A 1 89 ? 3.285 -6.397 7.628 1.00 97.56 89 ASP A CA 1
A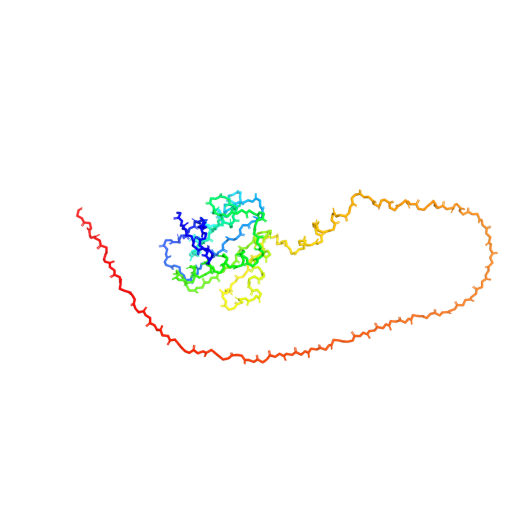TOM 657 C C . ASP A 1 89 ? 3.404 -5.349 8.738 1.00 97.56 89 ASP A C 1
ATOM 659 O O . ASP A 1 89 ? 3.094 -5.643 9.893 1.00 97.56 89 ASP A O 1
ATOM 663 N N . LEU A 1 90 ? 3.806 -4.115 8.408 1.00 96.56 90 LEU A N 1
ATOM 664 C CA . LEU A 1 90 ? 3.774 -3.006 9.362 1.00 96.56 90 LEU A CA 1
ATOM 665 C C . LEU A 1 90 ? 2.343 -2.715 9.816 1.00 96.56 90 LEU A C 1
ATOM 667 O O . LEU A 1 90 ? 2.077 -2.747 11.014 1.00 96.56 90 LEU A O 1
ATOM 671 N N . GLY A 1 91 ? 1.406 -2.526 8.885 1.00 95.75 91 GLY A N 1
ATOM 672 C CA . GLY A 1 91 ? 0.007 -2.261 9.225 1.00 95.75 91 GLY A CA 1
ATOM 673 C C . GLY A 1 91 ? -0.623 -3.354 10.098 1.00 95.75 91 GLY A C 1
ATOM 674 O O . GLY A 1 91 ? -1.359 -3.045 11.034 1.00 95.75 91 GLY A O 1
ATOM 675 N N . ARG A 1 92 ? -0.288 -4.625 9.851 1.00 95.25 92 ARG A N 1
ATOM 676 C CA . ARG A 1 92 ? -0.751 -5.765 10.657 1.00 95.25 92 ARG A CA 1
ATOM 677 C C . ARG A 1 92 ? -0.166 -5.778 12.061 1.00 95.25 92 ARG A C 1
ATOM 679 O O . ARG A 1 92 ? -0.876 -6.149 12.989 1.00 95.25 92 ARG A O 1
ATOM 686 N N . ARG A 1 93 ? 1.100 -5.389 12.227 1.00 93.12 93 ARG A N 1
ATOM 687 C CA . ARG A 1 93 ? 1.707 -5.250 13.560 1.00 93.12 93 ARG A CA 1
ATOM 688 C C . ARG A 1 93 ? 1.039 -4.145 14.373 1.00 93.12 93 ARG A C 1
ATOM 690 O O . ARG A 1 93 ? 0.886 -4.327 15.575 1.00 93.12 93 ARG A O 1
ATOM 697 N N . GLU A 1 94 ? 0.621 -3.063 13.719 1.00 89.50 94 GLU A N 1
ATOM 698 C CA . GLU A 1 94 ? -0.050 -1.945 14.390 1.00 89.50 94 GLU A CA 1
ATOM 699 C C . GLU A 1 94 ? -1.490 -2.280 14.796 1.00 89.50 94 GLU A C 1
ATOM 701 O O .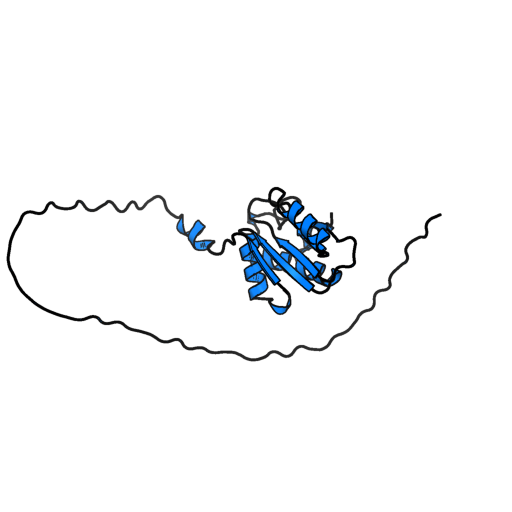 GLU A 1 94 ? -1.881 -2.034 15.933 1.00 89.50 94 GLU A O 1
ATOM 706 N N . THR A 1 95 ? -2.296 -2.855 13.894 1.00 90.56 95 THR A N 1
ATOM 707 C CA . THR A 1 95 ? -3.753 -2.951 14.121 1.00 90.56 95 THR A CA 1
ATOM 708 C C . THR A 1 95 ? -4.376 -4.318 13.822 1.00 90.56 95 THR A C 1
ATOM 710 O O . THR A 1 95 ? -5.557 -4.537 14.084 1.00 90.56 95 THR A O 1
ATOM 713 N N . GLY A 1 96 ? -3.612 -5.274 13.291 1.00 92.19 96 GLY A N 1
ATOM 714 C CA . GLY A 1 96 ? -4.069 -6.629 12.962 1.00 92.19 96 GLY A CA 1
ATOM 715 C C . GLY A 1 96 ? -4.758 -6.762 11.600 1.00 92.19 96 GLY A C 1
ATOM 716 O O . GLY A 1 96 ? -4.432 -7.681 10.845 1.00 92.19 96 GLY A O 1
ATOM 717 N N . THR A 1 97 ? -5.668 -5.849 11.242 1.00 96.75 97 THR A N 1
ATOM 718 C CA . THR A 1 97 ? -6.366 -5.874 9.941 1.00 96.75 97 THR A CA 1
ATOM 719 C C . THR A 1 97 ? -5.820 -4.815 8.996 1.00 96.75 97 THR A C 1
ATOM 721 O O . THR A 1 97 ? -5.778 -3.640 9.339 1.00 96.75 97 THR A O 1
ATOM 724 N N . VAL A 1 98 ? -5.487 -5.201 7.762 1.00 98.50 98 VAL A N 1
ATOM 725 C CA . VAL A 1 98 ? -5.024 -4.260 6.733 1.00 98.50 98 VAL A CA 1
ATOM 726 C C . VAL A 1 98 ? -6.005 -4.170 5.572 1.00 98.50 98 VAL A C 1
ATOM 728 O O . VAL A 1 98 ? -6.588 -5.162 5.132 1.00 98.50 98 VAL A O 1
ATOM 731 N N . HIS A 1 99 ? -6.207 -2.960 5.072 1.00 98.56 99 HIS A N 1
ATOM 732 C CA . HIS A 1 99 ? -6.906 -2.660 3.832 1.00 98.56 99 HIS A CA 1
ATOM 733 C C . HIS A 1 99 ? -5.915 -2.038 2.854 1.00 98.56 99 HIS A C 1
ATOM 735 O O . HIS A 1 99 ? -5.022 -1.303 3.269 1.00 98.56 99 HIS A O 1
ATOM 741 N N . LEU A 1 100 ? -6.066 -2.330 1.566 1.00 98.88 100 LEU A N 1
ATOM 742 C CA . LEU A 1 100 ? -5.237 -1.741 0.521 1.00 98.88 100 LEU A CA 1
ATOM 743 C C . LEU A 1 100 ? -6.051 -0.747 -0.294 1.00 98.88 100 LEU A C 1
ATOM 745 O O . LEU A 1 100 ? -7.160 -1.055 -0.732 1.00 98.88 100 LEU A O 1
ATOM 749 N N . ILE A 1 101 ? -5.471 0.425 -0.522 1.00 98.88 101 ILE A N 1
ATOM 750 C CA . ILE A 1 101 ? -6.019 1.470 -1.378 1.00 98.88 101 ILE A CA 1
ATOM 751 C C . ILE A 1 101 ? -4.939 1.829 -2.391 1.00 98.88 101 ILE A C 1
ATOM 753 O O . ILE A 1 101 ? -3.834 2.201 -2.004 1.00 98.88 101 ILE A O 1
ATOM 757 N N . GLY A 1 102 ? -5.240 1.712 -3.681 1.00 98.62 102 GLY A N 1
ATOM 758 C CA . GLY A 1 102 ? -4.278 2.017 -4.738 1.00 98.62 102 GLY A CA 1
ATOM 759 C C . GLY A 1 102 ? -4.880 2.864 -5.847 1.00 98.62 102 GLY A C 1
ATOM 760 O O . GLY A 1 102 ? -6.043 2.683 -6.210 1.00 98.62 102 GLY A O 1
ATOM 761 N N . THR A 1 103 ? -4.068 3.764 -6.395 1.00 98.19 103 THR A N 1
ATOM 762 C CA . THR A 1 103 ? -4.426 4.655 -7.509 1.00 98.19 103 THR A CA 1
ATOM 763 C C . THR A 1 103 ? -3.573 4.368 -8.739 1.00 98.19 103 THR A C 1
ATOM 765 O O . THR A 1 103 ? -2.380 4.101 -8.597 1.00 98.19 103 THR A O 1
ATOM 768 N N . SER A 1 104 ? -4.155 4.389 -9.942 1.00 96.31 104 SER A N 1
ATOM 769 C CA . SER A 1 104 ? -3.415 4.235 -11.208 1.00 96.31 104 SER A CA 1
ATOM 770 C C . SER A 1 104 ? -2.462 3.021 -11.192 1.00 96.31 104 SER A C 1
ATOM 772 O O . SER A 1 104 ? -2.926 1.888 -11.009 1.00 96.31 104 SER A O 1
ATOM 774 N N . PHE A 1 105 ? -1.146 3.236 -11.320 1.00 95.56 105 PHE A N 1
ATOM 775 C CA . PHE A 1 105 ? -0.111 2.206 -11.163 1.00 95.56 105 PHE A CA 1
ATOM 776 C C . PHE A 1 105 ? -0.232 1.447 -9.840 1.00 95.56 105 PHE A C 1
ATOM 778 O O . PHE A 1 105 ? -0.339 0.220 -9.833 1.00 95.56 105 PHE A O 1
ATOM 785 N N . GLY A 1 106 ? -0.289 2.175 -8.721 1.00 97.75 106 GLY A N 1
ATOM 786 C CA . GLY A 1 106 ? -0.479 1.621 -7.386 1.00 97.75 106 GLY A CA 1
ATOM 787 C C . GLY A 1 106 ? -1.741 0.775 -7.276 1.00 97.75 106 GLY A C 1
ATOM 788 O O . GLY A 1 106 ? -1.722 -0.251 -6.604 1.00 97.75 106 GLY A O 1
ATOM 789 N N . GLY A 1 107 ? -2.804 1.140 -8.002 1.00 97.94 107 GLY A N 1
ATOM 790 C CA . GLY A 1 107 ? -4.045 0.368 -8.119 1.00 97.94 107 GLY A CA 1
ATOM 791 C C . GLY A 1 107 ? -3.821 -1.040 -8.676 1.00 97.94 107 GLY A C 1
ATOM 792 O O . GLY A 1 107 ? -4.305 -2.021 -8.111 1.00 97.94 107 GLY A O 1
ATOM 793 N N . CYS A 1 108 ? -3.029 -1.160 -9.741 1.00 96.00 108 CYS A N 1
ATOM 794 C CA . CYS A 1 108 ? -2.648 -2.458 -10.298 1.00 96.00 108 CYS A CA 1
ATOM 795 C C . CYS A 1 108 ? -1.801 -3.273 -9.317 1.00 96.00 108 CYS A C 1
ATOM 797 O O . CYS A 1 108 ? -2.076 -4.454 -9.090 1.00 96.00 108 CYS A O 1
ATOM 799 N N . LEU A 1 109 ? -0.822 -2.627 -8.674 1.00 97.50 109 LEU A N 1
ATOM 800 C CA . LEU A 1 109 ? 0.055 -3.276 -7.700 1.00 97.50 109 LEU A CA 1
ATOM 801 C C . LEU A 1 109 ? -0.737 -3.882 -6.533 1.00 97.50 109 LEU A C 1
ATOM 803 O O . LEU A 1 109 ? -0.557 -5.060 -6.215 1.00 97.50 109 LEU A O 1
ATOM 807 N N . VAL A 1 110 ? -1.648 -3.117 -5.919 1.00 98.56 110 VAL A N 1
ATOM 808 C CA . VAL A 1 110 ? -2.440 -3.611 -4.780 1.00 98.56 110 VAL A CA 1
ATOM 809 C C . VAL A 1 110 ? -3.449 -4.679 -5.182 1.00 98.56 110 VAL A C 1
ATOM 811 O O . VAL A 1 110 ? -3.682 -5.612 -4.416 1.00 98.56 110 VAL A O 1
ATOM 814 N N . ALA A 1 111 ? -4.021 -4.590 -6.384 1.00 97.88 111 ALA A N 1
ATOM 815 C CA . ALA A 1 111 ? -4.926 -5.614 -6.890 1.00 97.88 111 ALA A CA 1
ATOM 816 C C . ALA A 1 111 ? -4.186 -6.934 -7.125 1.00 97.88 111 ALA A C 1
ATOM 818 O O . ALA A 1 111 ? -4.652 -7.994 -6.707 1.00 97.88 111 ALA A O 1
ATOM 819 N N . TYR A 1 112 ? -3.002 -6.871 -7.734 1.00 96.88 112 TYR A N 1
ATOM 820 C CA . TYR A 1 112 ? -2.173 -8.046 -7.969 1.00 96.88 112 TYR A CA 1
ATOM 821 C C . TYR A 1 112 ? -1.666 -8.661 -6.660 1.00 96.88 112 TYR A C 1
ATOM 823 O O . TYR A 1 112 ? -1.695 -9.885 -6.491 1.00 96.88 112 TYR A O 1
ATOM 831 N N . TYR A 1 113 ? -1.254 -7.821 -5.705 1.00 98.19 113 TYR A N 1
ATOM 832 C CA . TYR A 1 113 ? -0.902 -8.259 -4.358 1.00 98.19 113 TYR A CA 1
ATOM 833 C C . TYR A 1 113 ? -2.076 -8.995 -3.702 1.00 98.19 113 TYR A C 1
ATOM 835 O O . TYR A 1 113 ? -1.930 -10.149 -3.298 1.00 98.19 113 TYR A O 1
ATOM 843 N N . ALA A 1 114 ? -3.258 -8.373 -3.661 1.00 97.94 114 ALA A N 1
ATOM 844 C CA . ALA A 1 114 ? -4.454 -8.952 -3.056 1.00 97.94 114 ALA A CA 1
ATOM 845 C C . ALA A 1 114 ? -4.885 -10.255 -3.745 1.00 97.94 114 ALA A C 1
ATOM 847 O O . ALA A 1 114 ? -5.276 -11.198 -3.066 1.00 97.94 114 ALA A O 1
ATOM 848 N N . ALA A 1 115 ? -4.748 -10.368 -5.069 1.00 96.81 115 ALA A N 1
ATOM 849 C CA . ALA A 1 115 ? -5.046 -11.606 -5.788 1.00 96.81 115 ALA A CA 1
ATOM 850 C C . ALA A 1 115 ? -4.147 -12.777 -5.343 1.00 96.81 115 ALA A C 1
ATOM 852 O O . ALA A 1 115 ? -4.603 -13.918 -5.257 1.00 96.81 115 ALA A O 1
ATOM 853 N N . ARG A 1 116 ? -2.874 -12.508 -5.021 1.00 95.81 116 ARG A N 1
ATOM 854 C CA . ARG A 1 116 ? -1.909 -13.527 -4.566 1.00 95.81 116 ARG A CA 1
ATOM 855 C C . ARG A 1 116 ? -1.913 -13.768 -3.061 1.00 95.81 116 ARG A C 1
ATOM 857 O O . ARG A 1 116 ? -1.558 -14.857 -2.617 1.00 95.81 116 ARG A O 1
ATOM 864 N N . ARG A 1 117 ? -2.285 -12.756 -2.286 1.00 95.56 117 ARG A N 1
ATOM 865 C CA . ARG A 1 117 ? -2.185 -12.706 -0.823 1.00 95.56 117 ARG A CA 1
ATOM 866 C C . ARG A 1 117 ? -3.513 -12.268 -0.200 1.00 95.56 117 ARG A C 1
ATOM 868 O O . ARG A 1 117 ? -3.540 -11.462 0.718 1.00 95.56 117 ARG A O 1
ATOM 875 N N . HIS A 1 118 ? -4.636 -12.786 -0.700 1.00 93.50 118 HIS A N 1
ATOM 876 C CA . HIS A 1 118 ? -5.978 -12.345 -0.288 1.00 93.50 118 HIS A CA 1
ATOM 877 C C . HIS A 1 118 ? -6.238 -12.491 1.221 1.00 93.50 118 HIS A C 1
ATOM 879 O O . HIS A 1 118 ? -6.932 -11.665 1.798 1.00 93.50 118 HIS A O 1
ATOM 885 N N . ALA A 1 119 ? -5.639 -13.492 1.877 1.00 95.38 119 ALA A N 1
ATOM 886 C CA . ALA A 1 119 ? -5.720 -13.666 3.331 1.00 95.38 119 ALA A CA 1
ATOM 887 C C . ALA A 1 119 ? -5.046 -12.522 4.120 1.00 95.38 119 ALA A C 1
ATOM 889 O O . ALA A 1 119 ? -5.290 -12.365 5.317 1.00 95.38 119 ALA A O 1
ATOM 890 N N . ASP A 1 120 ? -4.212 -11.718 3.454 1.00 94.94 120 ASP A N 1
ATOM 891 C CA . ASP A 1 120 ? -3.499 -10.590 4.045 1.00 94.94 120 ASP A CA 1
ATOM 892 C C . ASP A 1 120 ? -4.266 -9.272 3.983 1.00 94.94 120 ASP A C 1
ATOM 894 O O . ASP A 1 120 ? -3.904 -8.314 4.666 1.00 94.94 120 ASP A O 1
ATOM 898 N N . VAL A 1 121 ? -5.357 -9.235 3.217 1.00 97.75 121 VAL A N 1
ATOM 899 C CA . VAL A 1 121 ? -6.066 -8.009 2.861 1.00 97.75 121 VAL A CA 1
ATOM 900 C C . VAL A 1 121 ? -7.542 -8.137 3.227 1.00 97.75 121 VAL A C 1
ATOM 902 O O . VAL A 1 121 ? -8.277 -8.934 2.655 1.00 97.75 121 VAL A O 1
ATOM 905 N N . GLY A 1 122 ? -8.015 -7.312 4.160 1.00 97.88 122 GLY A N 1
ATOM 906 C CA . GLY A 1 122 ? -9.424 -7.296 4.567 1.00 97.88 122 GLY A CA 1
ATOM 907 C C . GLY A 1 122 ? -10.353 -6.632 3.543 1.00 97.88 122 GLY A C 1
ATOM 908 O O . GLY A 1 122 ? -11.489 -7.073 3.347 1.00 97.88 122 GLY A O 1
ATOM 909 N N . ARG A 1 123 ? -9.886 -5.556 2.896 1.00 98.12 123 ARG A N 1
ATOM 910 C CA . ARG A 1 123 ? -10.613 -4.789 1.872 1.00 98.12 123 ARG A CA 1
ATOM 911 C C . ARG A 1 123 ? -9.626 -4.232 0.852 1.00 98.12 123 ARG A C 1
ATOM 913 O O . ARG A 1 123 ? -8.510 -3.865 1.217 1.00 98.12 123 ARG A O 1
ATOM 920 N N . LEU A 1 124 ? -10.067 -4.155 -0.398 1.00 98.62 124 LEU A N 1
ATOM 921 C CA . LEU A 1 124 ? -9.327 -3.588 -1.519 1.00 98.62 124 LEU A CA 1
ATOM 922 C C . LEU A 1 124 ? -10.150 -2.446 -2.122 1.00 98.62 124 LEU A C 1
ATOM 924 O O . LEU A 1 124 ? -11.313 -2.650 -2.465 1.00 98.62 124 LEU A O 1
ATOM 928 N N . VAL A 1 125 ? -9.547 -1.269 -2.256 1.00 98.69 125 VAL A N 1
ATOM 929 C CA . VAL A 1 125 ? -10.143 -0.093 -2.900 1.00 98.69 125 VAL A CA 1
ATOM 930 C C . VAL A 1 125 ? -9.248 0.325 -4.058 1.00 98.69 125 VAL A C 1
ATOM 932 O O . VAL A 1 125 ? -8.043 0.510 -3.891 1.00 98.69 125 VAL A O 1
ATOM 935 N N . LEU A 1 126 ? -9.842 0.464 -5.240 1.00 98.56 126 LEU A N 1
ATOM 936 C CA . LEU A 1 126 ? -9.130 0.781 -6.472 1.00 98.56 126 LEU A CA 1
ATOM 937 C C . LEU A 1 126 ? -9.625 2.111 -7.023 1.00 98.56 126 LEU A C 1
ATOM 939 O O . LEU A 1 126 ? -10.816 2.276 -7.279 1.00 98.56 126 LEU A O 1
ATOM 943 N N . LEU A 1 127 ? -8.702 3.045 -7.219 1.00 97.88 127 LEU A N 1
ATOM 944 C CA . LEU A 1 127 ? -8.981 4.383 -7.722 1.00 97.88 127 LEU A CA 1
ATOM 945 C C . LEU A 1 127 ? -8.364 4.512 -9.114 1.00 97.88 127 LEU A C 1
ATOM 947 O O . LEU A 1 127 ? -7.153 4.651 -9.250 1.00 97.88 127 LEU A O 1
ATOM 951 N N . ASN A 1 128 ? -9.191 4.410 -10.157 1.00 95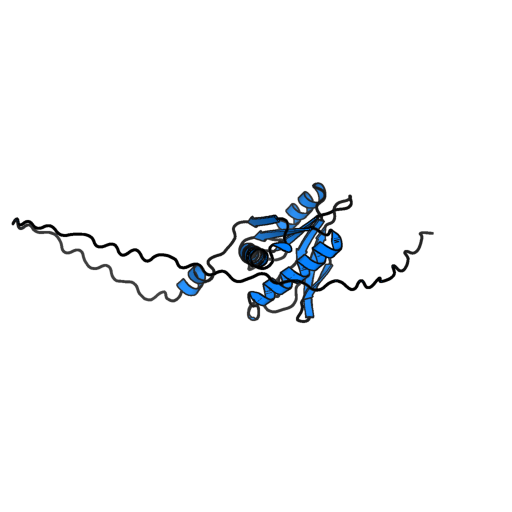.88 128 ASN A N 1
ATOM 952 C CA . ASN A 1 128 ? -8.741 4.443 -11.554 1.00 95.88 128 ASN A CA 1
ATOM 953 C C . ASN A 1 128 ? -7.524 3.515 -11.830 1.00 95.88 128 ASN A C 1
ATOM 955 O O . ASN A 1 128 ? -6.468 4.002 -12.235 1.00 95.88 128 ASN A O 1
ATOM 959 N N . PRO A 1 129 ? -7.607 2.200 -11.531 1.00 95.56 129 PRO A N 1
ATOM 960 C CA . PRO A 1 129 ? -6.459 1.296 -11.618 1.00 95.56 129 PRO A CA 1
ATOM 961 C C . PRO A 1 129 ? -6.002 1.073 -13.068 1.00 95.56 129 PRO A C 1
ATOM 963 O O . PRO A 1 129 ? -6.824 0.894 -13.965 1.00 95.56 129 PRO A O 1
ATOM 966 N N . GLN A 1 130 ? -4.686 1.005 -13.289 1.00 90.31 130 GLN A N 1
ATOM 967 C CA . GLN A 1 130 ? -4.104 0.750 -14.612 1.00 90.31 130 GLN A CA 1
ATOM 968 C C . GLN A 1 130 ? -3.686 -0.720 -14.780 1.00 90.31 130 GLN A C 1
ATOM 970 O O . GLN A 1 130 ? -2.568 -1.093 -14.436 1.00 90.31 130 GLN A O 1
ATOM 975 N N . PHE A 1 131 ? -4.557 -1.566 -15.331 1.00 86.81 131 PHE A N 1
ATOM 976 C CA . PHE A 1 131 ? -4.238 -2.986 -15.557 1.00 86.81 131 PHE A CA 1
ATOM 977 C C . PHE A 1 131 ? -3.458 -3.250 -16.856 1.00 86.81 131 PHE A C 1
ATOM 979 O O . PHE A 1 131 ? -2.582 -4.115 -16.881 1.00 86.81 131 PHE A O 1
ATOM 986 N N . ASP A 1 132 ? -3.697 -2.453 -17.901 1.00 74.94 132 ASP A N 1
ATOM 987 C CA . ASP A 1 132 ? -3.202 -2.721 -19.259 1.00 74.94 132 ASP A CA 1
ATOM 988 C C . ASP A 1 132 ? -1.864 -2.023 -19.561 1.00 74.94 132 ASP A C 1
ATOM 990 O O . ASP A 1 132 ? -1.755 -1.166 -20.441 1.00 74.94 132 ASP A O 1
ATOM 994 N N . TYR A 1 133 ? -0.808 -2.372 -18.821 1.00 65.75 133 TYR A N 1
ATOM 995 C CA . TYR A 1 133 ? 0.533 -1.806 -19.047 1.00 65.75 133 TYR A CA 1
ATOM 996 C C . TYR A 1 133 ? 1.153 -2.214 -20.387 1.00 65.75 133 TYR A C 1
ATOM 998 O O . TYR A 1 133 ? 1.849 -1.414 -21.014 1.00 65.75 133 TYR A O 1
ATOM 1006 N N . LEU A 1 134 ? 0.904 -3.448 -20.833 1.00 61.22 134 LEU A N 1
ATOM 1007 C CA . LEU A 1 134 ? 1.468 -3.961 -22.081 1.00 61.22 134 LEU A CA 1
ATOM 1008 C C . LEU A 1 134 ? 0.808 -3.306 -23.297 1.00 61.22 134 LEU A C 1
ATOM 1010 O O . LEU A 1 134 ? 1.515 -2.775 -24.143 1.00 61.22 134 LEU A O 1
ATOM 1014 N N . ASP A 1 135 ? -0.516 -3.223 -23.358 1.00 55.69 135 ASP A N 1
ATOM 1015 C CA . ASP A 1 135 ? -1.186 -2.654 -24.535 1.00 55.69 135 ASP A CA 1
ATOM 1016 C C . ASP A 1 135 ? -0.956 -1.141 -24.666 1.00 55.69 135 ASP A C 1
ATOM 1018 O O . ASP A 1 135 ? -0.814 -0.619 -25.772 1.00 55.69 135 ASP A O 1
ATOM 1022 N N . ARG A 1 136 ? -0.824 -0.424 -23.540 1.00 45.19 136 ARG A N 1
ATOM 1023 C CA . ARG A 1 136 ? -0.611 1.032 -23.533 1.00 45.19 136 ARG A CA 1
ATOM 1024 C C . ARG A 1 136 ? 0.809 1.450 -23.941 1.00 45.19 136 ARG A C 1
ATOM 1026 O O . ARG A 1 136 ? 0.955 2.537 -24.497 1.00 45.19 136 ARG A O 1
ATOM 1033 N N . TYR A 1 137 ? 1.827 0.623 -23.673 1.00 46.81 137 TYR A N 1
ATOM 1034 C CA . TYR A 1 137 ? 3.244 0.960 -23.907 1.00 46.81 137 TYR A CA 1
ATOM 1035 C C . TYR A 1 137 ? 3.969 0.028 -24.890 1.00 46.81 137 TYR A C 1
ATOM 1037 O O . TYR A 1 137 ? 4.790 0.502 -25.672 1.00 46.81 137 TYR A O 1
ATOM 1045 N N . ALA A 1 138 ? 3.663 -1.272 -24.921 1.00 53.94 138 ALA A N 1
ATOM 1046 C CA . ALA A 1 138 ? 4.187 -2.187 -25.942 1.00 53.94 138 ALA A CA 1
ATOM 1047 C C . ALA A 1 138 ? 3.449 -2.037 -27.288 1.00 53.94 138 ALA A C 1
ATOM 1049 O O . ALA A 1 138 ? 4.044 -2.292 -28.333 1.00 53.94 138 ALA A O 1
ATOM 1050 N N . GLY A 1 139 ? 2.204 -1.540 -27.281 1.00 47.97 139 GLY A N 1
ATOM 1051 C CA . GLY A 1 139 ? 1.435 -1.188 -28.483 1.00 47.97 139 GLY A CA 1
ATOM 1052 C C . GLY A 1 139 ? 1.863 0.115 -29.180 1.00 47.97 139 GLY A C 1
ATOM 1053 O O . GLY A 1 139 ? 1.317 0.448 -30.227 1.00 47.97 139 GLY A O 1
ATOM 1054 N N . GLN A 1 140 ? 2.841 0.856 -28.636 1.00 44.50 140 GLN A N 1
ATOM 1055 C CA . GLN A 1 140 ? 3.393 2.083 -29.242 1.00 44.50 140 GLN A CA 1
ATOM 1056 C C . GLN A 1 140 ? 4.776 1.896 -29.904 1.00 44.50 140 GLN A C 1
ATOM 1058 O O . GLN A 1 140 ? 5.548 2.842 -30.036 1.00 44.50 140 GLN A O 1
ATOM 1063 N N . LYS A 1 141 ? 5.087 0.688 -30.388 1.00 38.47 141 LYS A N 1
ATOM 1064 C CA . LYS A 1 141 ? 6.047 0.472 -31.490 1.00 38.47 141 LYS A CA 1
ATOM 1065 C C . LYS A 1 141 ? 5.205 0.121 -32.728 1.00 38.47 141 LYS A C 1
ATOM 1067 O O . LYS A 1 141 ? 4.620 -0.951 -32.742 1.00 38.47 141 LYS A O 1
ATOM 1072 N N . SER A 1 142 ? 4.984 0.959 -33.744 1.00 36.72 142 SER A N 1
ATOM 1073 C CA . SER A 1 142 ? 5.813 2.009 -34.355 1.00 36.72 142 SER A CA 1
ATOM 1074 C C . SER A 1 142 ? 4.929 3.088 -35.021 1.00 36.72 142 SER A C 1
ATOM 1076 O O . SER A 1 142 ? 3.940 2.717 -35.657 1.00 36.72 142 SER A O 1
ATOM 1078 N N . PRO A 1 143 ? 5.285 4.390 -35.026 1.00 43.38 143 PRO A N 1
ATOM 1079 C CA . PRO A 1 143 ? 4.745 5.327 -36.009 1.00 43.38 143 PRO A CA 1
ATOM 1080 C C . PRO A 1 143 ? 5.433 5.040 -37.349 1.00 43.38 143 PRO A C 1
ATOM 1082 O O . PRO A 1 143 ? 6.480 5.598 -37.660 1.00 43.38 143 PRO A O 1
ATOM 1085 N N . GLY A 1 144 ? 4.917 4.071 -38.102 1.00 45.53 144 GLY A N 1
ATOM 1086 C CA . GLY A 1 144 ? 5.608 3.636 -39.318 1.00 45.53 144 GLY A CA 1
ATOM 1087 C C . GLY A 1 144 ? 4.949 2.529 -40.124 1.00 45.53 144 GLY A C 1
ATOM 1088 O O . GLY A 1 144 ? 5.635 1.876 -40.894 1.00 45.53 144 GLY A O 1
ATOM 1089 N N . THR A 1 145 ? 3.648 2.296 -39.973 1.00 44.06 145 THR A N 1
ATOM 1090 C CA . THR A 1 145 ? 2.862 1.584 -40.991 1.00 44.06 145 THR A CA 1
ATOM 1091 C C . THR A 1 145 ? 1.521 2.287 -41.131 1.00 44.06 145 THR A C 1
ATOM 1093 O O . THR A 1 145 ? 0.488 1.840 -40.646 1.00 44.06 145 THR A O 1
ATOM 1096 N N . ALA A 1 146 ? 1.541 3.450 -41.785 1.00 41.38 146 ALA A N 1
ATOM 1097 C CA . ALA A 1 146 ? 0.331 3.944 -42.416 1.00 41.38 146 ALA A CA 1
ATOM 1098 C C . ALA A 1 146 ? -0.064 2.906 -43.476 1.00 41.38 146 ALA A C 1
ATOM 1100 O O . ALA A 1 146 ? 0.559 2.820 -44.533 1.00 41.38 146 ALA A O 1
ATOM 1101 N N . SER A 1 147 ? -1.060 2.076 -43.174 1.00 43.69 147 SER A N 1
ATOM 1102 C CA . SER A 1 147 ? -1.812 1.376 -44.206 1.00 43.69 147 SER A CA 1
ATOM 1103 C C . SER A 1 147 ? -2.461 2.457 -45.062 1.00 43.69 147 SER A C 1
ATOM 1105 O O . SER A 1 147 ? -3.383 3.142 -44.613 1.00 43.69 147 SER A O 1
ATOM 1107 N N . SER A 1 148 ? -1.926 2.672 -46.258 1.00 35.12 148 SER A N 1
ATOM 1108 C CA . SER A 1 148 ? -2.518 3.551 -47.254 1.00 35.12 148 SER A CA 1
ATOM 1109 C C . SER A 1 148 ? -3.974 3.126 -47.495 1.00 35.12 148 SER A C 1
ATOM 1111 O O . SER A 1 148 ? -4.233 1.933 -47.682 1.00 35.12 148 SER A O 1
ATOM 1113 N N . PRO A 1 149 ? -4.949 4.053 -47.476 1.00 38.34 149 PRO A N 1
ATOM 1114 C CA . PRO A 1 149 ? -6.315 3.702 -47.821 1.00 38.34 149 PRO A CA 1
ATOM 1115 C C . PRO A 1 149 ? -6.352 3.325 -49.302 1.00 38.34 149 PRO A C 1
ATOM 1117 O O . PRO A 1 149 ? -5.944 4.095 -50.172 1.00 38.34 149 PRO A O 1
ATOM 1120 N N . THR A 1 150 ? -6.819 2.114 -49.586 1.00 38.22 150 THR A N 1
ATOM 1121 C CA . THR A 1 150 ? -7.085 1.642 -50.944 1.00 38.22 150 THR A CA 1
ATOM 1122 C C . THR A 1 150 ? -8.059 2.616 -51.621 1.00 38.22 150 THR A C 1
ATOM 1124 O O . THR A 1 150 ? -9.105 2.908 -51.033 1.00 38.22 150 THR A O 1
ATOM 1127 N N . PRO A 1 151 ? -7.775 3.142 -52.828 1.00 34.38 151 PRO A N 1
ATOM 1128 C CA . PRO A 1 151 ? -8.720 4.014 -53.511 1.00 34.38 151 PRO A CA 1
ATOM 1129 C C . PRO A 1 151 ? -9.998 3.233 -53.825 1.00 34.38 151 PRO A C 1
ATOM 1131 O O . PRO A 1 151 ? -9.956 2.196 -54.491 1.00 34.38 151 PRO A O 1
ATOM 1134 N N . ARG A 1 152 ? -11.142 3.732 -53.344 1.00 39.03 152 ARG A N 1
ATOM 1135 C CA . ARG A 1 152 ? -12.470 3.277 -53.772 1.00 39.03 152 ARG A CA 1
ATOM 1136 C C . ARG A 1 152 ? -12.570 3.511 -55.279 1.00 39.03 152 ARG A C 1
ATOM 1138 O O . ARG A 1 152 ? -12.645 4.659 -55.710 1.00 39.03 152 ARG A O 1
ATOM 1145 N N . GLN A 1 153 ? -12.568 2.441 -56.070 1.00 37.03 153 GLN A N 1
ATOM 1146 C CA . GLN A 1 153 ? -12.968 2.537 -57.468 1.00 37.03 153 GLN A CA 1
ATOM 1147 C C . GLN A 1 153 ? -14.461 2.874 -57.519 1.00 37.03 153 GLN A C 1
ATOM 1149 O O . GLN A 1 153 ? -15.291 2.250 -56.853 1.00 37.03 153 GLN A O 1
ATOM 1154 N N . SER A 1 154 ? -14.759 3.935 -58.259 1.00 35.44 154 SER A N 1
ATOM 1155 C CA . SER A 1 154 ? -16.086 4.440 -58.580 1.00 35.44 154 SER A CA 1
ATOM 1156 C C . SER A 1 154 ? -16.932 3.369 -59.266 1.00 35.44 154 SER A C 1
ATOM 1158 O O . SER A 1 154 ? -16.497 2.758 -60.240 1.00 35.44 154 SER A O 1
ATOM 1160 N N . ALA A 1 155 ? -18.150 3.181 -58.761 1.00 34.16 155 ALA A N 1
ATOM 1161 C CA . ALA A 1 155 ? -19.171 2.352 -59.376 1.00 34.16 155 ALA A CA 1
ATOM 1162 C C . ALA A 1 155 ? -19.537 2.883 -60.772 1.00 34.16 155 ALA A C 1
ATOM 1164 O O . ALA A 1 155 ? -19.819 4.070 -60.929 1.00 34.16 155 ALA A O 1
ATOM 1165 N N . THR A 1 156 ? -19.566 1.983 -61.752 1.00 34.69 156 THR A N 1
ATOM 1166 C CA . THR A 1 156 ? -20.431 2.082 -62.933 1.00 34.69 156 THR A CA 1
ATOM 1167 C C . THR A 1 156 ? -21.092 0.722 -63.146 1.00 34.69 156 THR A C 1
ATOM 1169 O O . THR A 1 156 ? -20.522 -0.319 -62.816 1.00 34.69 156 THR A O 1
ATOM 1172 N N . ASP A 1 157 ? -22.347 0.780 -63.574 1.00 33.41 157 ASP A N 1
ATOM 1173 C CA . ASP A 1 157 ? -23.367 -0.259 -63.467 1.00 33.41 157 ASP A CA 1
ATOM 1174 C C . ASP A 1 157 ? -23.159 -1.489 -64.363 1.00 33.41 157 ASP A C 1
ATOM 1176 O O . ASP A 1 157 ? -22.602 -1.410 -65.456 1.00 33.41 157 ASP A O 1
ATOM 1180 N N . GLY A 1 158 ? -23.726 -2.622 -63.937 1.00 29.81 158 GLY A N 1
ATOM 1181 C CA . GLY A 1 158 ? -23.890 -3.811 -64.774 1.00 29.81 158 GLY A CA 1
ATOM 1182 C C . GLY A 1 158 ? -24.673 -4.915 -64.065 1.00 29.81 158 GLY A C 1
ATOM 1183 O O . GLY A 1 158 ? -24.146 -5.605 -63.200 1.00 29.81 158 GLY A O 1
ATOM 1184 N N . HIS A 1 159 ? -25.949 -5.063 -64.419 1.00 32.19 159 HIS A N 1
ATOM 1185 C CA . HIS A 1 159 ? -26.841 -6.121 -63.943 1.00 32.19 159 HIS A CA 1
ATOM 1186 C C . HIS A 1 159 ? -26.376 -7.515 -64.394 1.00 32.19 159 HIS A C 1
ATOM 1188 O O . HIS A 1 159 ? -26.158 -7.711 -65.584 1.00 32.19 159 HIS A O 1
ATOM 1194 N N . SER A 1 160 ? -26.402 -8.503 -63.490 1.00 31.02 160 SER A N 1
ATOM 1195 C CA . SER A 1 160 ? -26.980 -9.830 -63.772 1.00 31.02 160 SER A CA 1
ATOM 1196 C C . SER A 1 160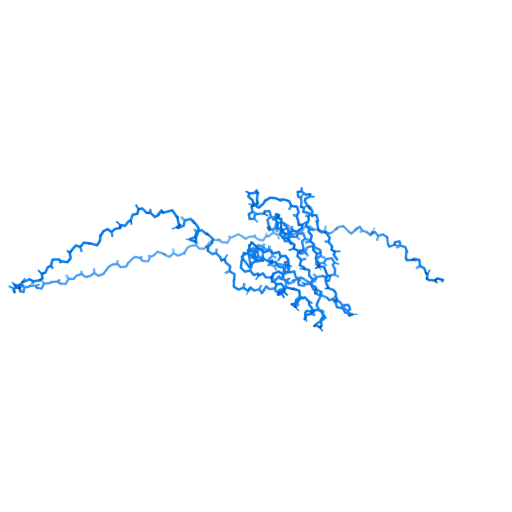 ? -27.015 -10.714 -62.521 1.00 31.02 160 SER A C 1
ATOM 1198 O O . SER A 1 160 ? -26.038 -10.855 -61.793 1.00 31.02 160 SER A O 1
ATOM 1200 N N . SER A 1 161 ? -28.184 -11.307 -62.305 1.00 31.20 161 SER A N 1
ATOM 1201 C CA . SER A 1 161 ? -28.564 -12.282 -61.286 1.00 31.20 161 SER A CA 1
ATOM 1202 C C . SER A 1 161 ? -27.732 -13.566 -61.293 1.00 31.20 161 SER A C 1
ATOM 1204 O O . SER A 1 161 ? -27.514 -14.131 -62.362 1.00 31.20 161 SER A O 1
ATOM 1206 N N . THR A 1 162 ? -27.430 -14.124 -60.116 1.00 32.06 162 THR A N 1
ATOM 1207 C CA . THR A 1 162 ? -27.657 -15.553 -59.809 1.00 32.06 162 THR A CA 1
ATOM 1208 C C . THR A 1 162 ? -27.446 -15.863 -58.325 1.00 32.06 162 THR A C 1
ATOM 1210 O O . THR A 1 162 ? -26.625 -15.280 -57.627 1.00 32.06 162 THR A O 1
ATOM 1213 N N . THR A 1 163 ? -28.276 -16.786 -57.862 1.00 30.22 163 THR A N 1
ATOM 1214 C CA . THR A 1 163 ? -28.405 -17.385 -56.535 1.00 30.22 163 THR A CA 1
ATOM 1215 C C . THR A 1 163 ? -27.228 -18.289 -56.161 1.00 30.22 163 THR A C 1
ATOM 1217 O O . THR A 1 163 ? -26.827 -19.086 -57.000 1.00 30.22 163 THR A O 1
ATOM 1220 N N . SER A 1 164 ? -26.814 -18.315 -54.886 1.00 31.30 164 SER A N 1
ATOM 1221 C CA . SER A 1 164 ? -26.725 -19.569 -54.107 1.00 31.30 164 SER A CA 1
ATOM 1222 C C . SER A 1 164 ? -26.230 -19.361 -52.670 1.00 31.30 164 SER A C 1
ATOM 1224 O O . SER A 1 164 ? -25.285 -18.629 -52.396 1.00 31.30 164 SER A O 1
ATOM 1226 N N . SER A 1 165 ? -26.903 -20.089 -51.789 1.00 30.86 165 SER A N 1
ATOM 1227 C CA . SER A 1 165 ? -26.715 -20.370 -50.365 1.00 30.86 165 SER A CA 1
ATOM 1228 C C . SER A 1 165 ? -25.355 -20.942 -49.931 1.00 30.86 165 SER A C 1
ATOM 1230 O O . SER A 1 165 ? -24.727 -21.672 -50.689 1.00 30.86 165 SER A O 1
ATOM 1232 N N . GLY A 1 166 ? -25.030 -20.799 -48.636 1.00 29.92 166 GLY A N 1
ATOM 1233 C CA . GLY A 1 166 ? -24.134 -21.719 -47.908 1.00 29.92 166 GLY A CA 1
ATOM 1234 C C . GLY A 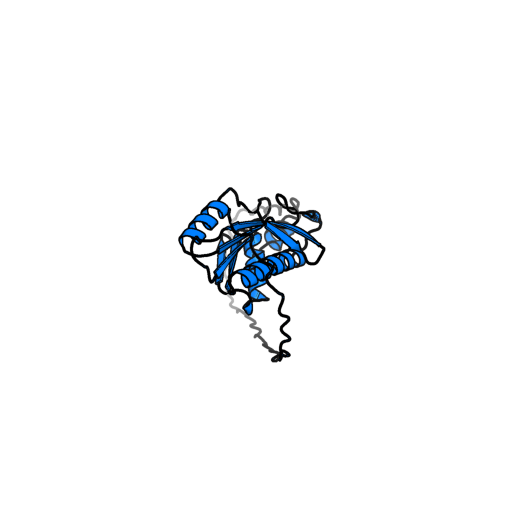1 166 ? -23.279 -21.019 -46.846 1.00 29.92 166 GLY A C 1
ATOM 1235 O O . GLY A 1 166 ? -22.249 -20.452 -47.162 1.00 29.92 166 GLY A O 1
ATOM 1236 N N . SER A 1 167 ? -23.763 -20.884 -45.610 1.00 32.94 167 SER A N 1
ATOM 1237 C CA . SER A 1 167 ? -23.570 -21.820 -44.482 1.00 32.94 167 SER A CA 1
ATOM 1238 C C . SER A 1 167 ? -22.359 -21.478 -43.600 1.00 32.94 167 SER A C 1
ATOM 1240 O O . SER A 1 167 ? -21.198 -21.615 -43.975 1.00 32.94 167 SER A O 1
ATOM 1242 N N . ALA A 1 168 ? -22.692 -21.044 -42.384 1.00 31.86 168 ALA A N 1
ATOM 1243 C CA . ALA A 1 168 ? -21.799 -20.793 -41.270 1.00 31.86 168 ALA A CA 1
ATOM 1244 C C . ALA A 1 168 ? -21.212 -22.093 -40.697 1.00 31.86 168 ALA A C 1
ATOM 1246 O O . ALA A 1 168 ? -21.907 -23.099 -40.554 1.00 31.86 168 ALA A O 1
ATOM 1247 N N . ARG A 1 169 ? -19.954 -22.039 -40.250 1.00 32.56 169 ARG A N 1
ATOM 1248 C CA . ARG A 1 169 ? -19.385 -23.021 -39.318 1.00 32.56 169 ARG A CA 1
ATOM 1249 C C . ARG A 1 169 ? -18.671 -22.306 -38.179 1.00 32.56 169 ARG A C 1
ATOM 1251 O O . ARG A 1 169 ? -17.549 -21.834 -38.320 1.00 32.56 169 ARG A O 1
ATOM 1258 N N . THR A 1 170 ? -19.338 -22.271 -37.034 1.00 31.50 170 THR A N 1
ATOM 1259 C CA . THR A 1 170 ? -18.758 -22.007 -35.718 1.00 31.50 170 THR A CA 1
ATOM 1260 C C . THR A 1 170 ? -18.038 -23.268 -35.227 1.00 31.50 170 THR A C 1
ATOM 1262 O O . THR A 1 170 ? -18.541 -24.384 -35.369 1.00 31.50 170 THR A O 1
ATOM 1265 N N . ARG A 1 171 ? -16.849 -23.116 -34.635 1.00 31.42 171 ARG A N 1
ATOM 1266 C CA . ARG A 1 171 ? -16.222 -24.156 -33.806 1.00 31.42 171 ARG A CA 1
ATOM 1267 C C . ARG A 1 171 ? -16.007 -23.594 -32.406 1.00 31.42 171 ARG A C 1
ATOM 1269 O O . ARG A 1 171 ? -15.176 -22.722 -32.192 1.00 31.42 171 ARG A O 1
ATOM 1276 N N . SER A 1 172 ? -16.809 -24.111 -31.483 1.00 30.05 172 SER A N 1
ATOM 1277 C CA . SER A 1 172 ? -16.628 -24.033 -30.037 1.00 30.05 172 SER A CA 1
ATOM 1278 C C . SER A 1 172 ? -15.572 -25.060 -29.618 1.00 30.05 172 SER A C 1
ATOM 1280 O O . SER A 1 172 ? -15.636 -26.211 -30.054 1.00 30.05 172 SER A O 1
ATOM 1282 N N . SER A 1 173 ? -14.619 -24.670 -28.768 1.00 34.91 173 SER A N 1
ATOM 1283 C CA . SER A 1 173 ? -13.791 -25.616 -28.016 1.00 34.91 173 SER A CA 1
ATOM 1284 C C . SER A 1 173 ? -13.842 -25.275 -26.534 1.00 34.91 173 SER A C 1
ATOM 1286 O O . SER A 1 173 ? -13.427 -24.199 -26.102 1.00 34.91 173 SER A O 1
ATOM 1288 N N . ALA A 1 174 ? -14.399 -26.220 -25.785 1.00 33.34 174 ALA A N 1
ATOM 1289 C CA . ALA A 1 174 ? -14.674 -26.153 -24.369 1.00 33.34 174 ALA A CA 1
ATOM 1290 C C . ALA A 1 174 ? -13.414 -26.206 -23.490 1.00 33.34 174 ALA A C 1
ATOM 1292 O O . ALA A 1 174 ? -12.373 -26.770 -23.823 1.00 33.34 174 ALA A O 1
ATOM 1293 N N . ARG A 1 175 ? -13.603 -25.610 -22.317 1.00 33.56 175 ARG A N 1
ATOM 1294 C CA . ARG A 1 175 ? -12.727 -25.451 -21.160 1.00 33.56 175 ARG A CA 1
ATOM 1295 C C . ARG A 1 175 ? -12.442 -26.794 -20.474 1.00 33.56 175 ARG A C 1
ATOM 1297 O O . ARG A 1 175 ? -13.369 -27.549 -20.208 1.00 33.56 175 ARG A O 1
ATOM 1304 N N . SER A 1 176 ? -11.189 -27.033 -20.082 1.00 33.62 176 SER A N 1
ATOM 1305 C CA . SER A 1 176 ? -10.809 -28.105 -19.149 1.00 33.62 176 SER A CA 1
ATOM 1306 C C . SER A 1 176 ? -10.155 -27.497 -17.909 1.00 33.62 176 SER A C 1
ATOM 1308 O O . SER A 1 176 ? -9.036 -26.991 -17.954 1.00 33.62 176 SER A O 1
ATOM 1310 N N . SER A 1 177 ? -10.881 -27.538 -16.794 1.00 34.56 177 SER A N 1
ATOM 1311 C CA . SER A 1 177 ? -10.439 -27.147 -15.457 1.00 34.56 177 SER A CA 1
ATOM 1312 C C . SER A 1 177 ? -9.699 -28.291 -14.761 1.00 34.56 177 SER A C 1
ATOM 1314 O O . SER A 1 177 ? -10.259 -29.375 -14.608 1.00 34.56 177 SER A O 1
ATOM 1316 N N . ARG A 1 178 ? -8.496 -28.032 -14.238 1.00 35.88 178 ARG A N 1
ATOM 1317 C CA . ARG A 1 178 ? -7.841 -28.889 -13.238 1.00 35.88 178 ARG A CA 1
ATOM 1318 C C . ARG A 1 178 ? -7.402 -28.047 -12.036 1.00 35.88 178 ARG A C 1
ATOM 1320 O O . ARG A 1 178 ? -6.666 -27.079 -12.188 1.00 35.88 178 ARG A O 1
ATOM 1327 N N . ARG A 1 179 ? -7.896 -28.421 -10.852 1.00 41.00 179 ARG A N 1
ATOM 1328 C CA . ARG A 1 179 ? -7.451 -27.958 -9.523 1.00 41.00 179 ARG A CA 1
ATOM 1329 C C . ARG A 1 179 ? -6.218 -28.757 -9.075 1.00 41.00 179 ARG A C 1
ATOM 1331 O O . ARG A 1 179 ? -6.158 -29.949 -9.366 1.00 41.00 179 ARG A O 1
ATOM 1338 N N . PRO A 1 180 ? -5.344 -28.161 -8.251 1.00 38.91 180 PRO A N 1
ATOM 1339 C CA . PRO A 1 180 ? -4.697 -28.889 -7.153 1.00 38.91 180 PRO A CA 1
ATOM 1340 C C . PRO A 1 180 ? -4.929 -28.153 -5.815 1.00 38.91 180 PRO A C 1
ATOM 1342 O O . PRO A 1 180 ? -4.886 -26.930 -5.752 1.00 38.91 180 PRO A O 1
ATOM 1345 N N . SER A 1 181 ? -5.486 -28.826 -4.807 1.00 38.56 181 SER A N 1
ATOM 1346 C CA . SER A 1 181 ? -4.821 -29.611 -3.746 1.00 38.56 181 SER A CA 1
ATOM 1347 C C . SER A 1 181 ? -4.286 -28.738 -2.602 1.00 38.56 181 SER A C 1
ATOM 1349 O O . SER A 1 181 ? -3.444 -27.869 -2.794 1.00 38.56 181 SER A O 1
ATOM 1351 N N . SER A 1 182 ? -4.845 -28.979 -1.417 1.00 38.56 182 SER A N 1
ATOM 1352 C CA . SER A 1 182 ? -4.682 -28.260 -0.150 1.00 38.56 182 SER A CA 1
ATOM 1353 C C . SER A 1 182 ? -3.289 -28.411 0.462 1.00 38.56 182 SER A C 1
ATOM 1355 O O . SER A 1 182 ? -2.763 -29.519 0.531 1.00 38.56 182 SER A O 1
ATOM 1357 N N . TYR A 1 183 ? -2.743 -27.306 0.975 1.00 38.94 183 TYR A N 1
ATOM 1358 C CA . TYR A 1 183 ? -1.488 -27.258 1.728 1.00 38.94 183 TYR A CA 1
ATOM 1359 C C . TYR A 1 183 ? -1.761 -26.982 3.215 1.00 38.94 183 TYR A C 1
ATOM 1361 O O . TYR A 1 183 ? -2.539 -26.087 3.550 1.00 38.94 183 TYR A O 1
ATOM 1369 N N . THR A 1 184 ? -1.110 -27.746 4.093 1.00 36.69 184 THR A N 1
ATOM 1370 C CA . THR A 1 184 ? -1.256 -27.703 5.558 1.00 36.69 184 THR A CA 1
ATOM 1371 C C . THR A 1 184 ? -0.071 -26.957 6.181 1.00 36.69 184 THR A C 1
ATOM 1373 O O . THR A 1 184 ? 1.079 -27.267 5.880 1.00 36.69 184 THR A O 1
ATOM 1376 N N . ALA A 1 185 ? -0.328 -25.978 7.054 1.00 37.41 185 ALA A N 1
ATOM 1377 C CA . ALA A 1 185 ? 0.703 -25.164 7.710 1.00 37.41 185 ALA A CA 1
ATOM 1378 C C . ALA A 1 185 ? 1.251 -25.808 9.008 1.00 37.41 185 ALA A C 1
ATOM 1380 O O . ALA A 1 185 ? 0.476 -26.428 9.741 1.00 37.41 185 ALA A O 1
ATOM 1381 N N . PRO A 1 186 ? 2.538 -25.614 9.367 1.00 40.03 186 PRO A N 1
ATOM 1382 C CA . PRO A 1 186 ? 3.056 -25.971 10.685 1.00 40.03 186 PRO A CA 1
ATOM 1383 C C . PRO A 1 186 ? 2.879 -24.857 11.734 1.00 40.03 186 PRO A C 1
ATOM 1385 O O . PRO A 1 186 ? 2.858 -23.665 11.431 1.00 40.03 186 PRO A O 1
ATOM 1388 N N . ARG A 1 187 ? 2.743 -25.291 12.996 1.00 34.16 187 ARG A N 1
ATOM 1389 C CA . ARG A 1 187 ? 2.421 -24.492 14.190 1.00 34.16 187 ARG A CA 1
ATOM 1390 C C . ARG A 1 187 ? 3.591 -23.620 14.681 1.00 34.16 187 ARG A C 1
ATOM 1392 O O . ARG A 1 187 ? 4.763 -23.921 14.494 1.00 34.16 187 ARG A O 1
ATOM 1399 N N . THR A 1 188 ? 3.185 -22.554 15.364 1.00 37.28 188 THR A N 1
ATOM 1400 C CA . THR A 1 188 ? 3.901 -21.413 15.956 1.00 37.28 188 THR A CA 1
ATOM 1401 C C . THR A 1 188 ? 5.076 -21.714 16.893 1.00 37.28 188 THR A C 1
ATOM 1403 O O . THR A 1 188 ? 5.021 -22.659 17.680 1.00 37.28 188 THR A O 1
ATOM 1406 N N . ARG A 1 189 ? 6.016 -20.758 16.988 1.00 31.47 189 ARG A N 1
ATOM 1407 C CA . ARG A 1 189 ? 6.809 -20.512 18.206 1.00 31.47 189 ARG A CA 1
ATOM 1408 C C . ARG A 1 189 ? 6.837 -19.010 18.517 1.00 31.47 189 ARG A C 1
ATOM 1410 O O . ARG A 1 189 ? 7.359 -18.220 17.742 1.00 31.47 189 ARG A O 1
ATOM 1417 N N . SER A 1 190 ? 6.224 -18.625 19.635 1.00 33.66 190 SER A N 1
ATOM 1418 C CA . SER A 1 190 ? 6.164 -17.254 20.149 1.00 33.66 190 SER A CA 1
ATOM 1419 C C . SER A 1 190 ? 7.479 -16.862 20.831 1.00 33.66 190 SER A C 1
ATOM 1421 O O . SER A 1 190 ? 7.896 -17.545 21.768 1.00 33.66 190 SER A O 1
ATOM 1423 N N . SER A 1 191 ? 8.091 -15.743 20.441 1.00 35.94 191 SER A N 1
ATOM 1424 C CA . SER A 1 191 ? 9.152 -15.089 21.215 1.00 35.94 191 SER A CA 1
ATOM 1425 C C . SER A 1 191 ? 8.637 -13.766 21.790 1.00 35.94 191 SER A C 1
ATOM 1427 O O . SER A 1 191 ? 8.303 -12.819 21.084 1.00 35.94 191 SER A O 1
ATOM 1429 N N . ARG A 1 192 ? 8.533 -13.735 23.122 1.00 31.56 192 ARG A N 1
ATOM 1430 C CA . ARG A 1 192 ? 8.256 -12.553 23.946 1.00 31.56 192 ARG A CA 1
ATOM 1431 C C . ARG A 1 192 ? 9.481 -11.637 23.898 1.00 31.56 192 ARG A C 1
ATOM 1433 O O . ARG A 1 192 ? 10.562 -12.086 24.264 1.00 31.56 192 ARG A O 1
ATOM 1440 N N . TRP A 1 193 ? 9.308 -10.370 23.529 1.00 33.38 193 TRP A N 1
ATOM 1441 C CA . TRP A 1 193 ? 10.295 -9.321 23.800 1.00 33.38 193 TRP A CA 1
ATOM 1442 C C . TRP A 1 193 ? 9.712 -8.268 24.740 1.00 33.38 193 TRP A C 1
ATOM 1444 O O . TRP A 1 193 ? 8.541 -7.895 24.663 1.00 33.38 193 TRP A O 1
ATOM 1454 N N . SER A 1 194 ? 10.546 -7.876 25.696 1.00 34.50 194 SER A N 1
ATOM 1455 C CA . SER A 1 194 ? 10.250 -7.048 26.857 1.00 34.50 194 SER A CA 1
ATOM 1456 C C . SER A 1 194 ? 10.124 -5.568 26.492 1.00 34.50 194 SER A C 1
ATOM 1458 O O . SER A 1 194 ? 10.988 -4.985 25.842 1.00 34.50 194 SER A O 1
ATOM 1460 N N . ARG A 1 195 ? 9.045 -4.933 26.967 1.00 35.22 195 ARG A N 1
ATOM 1461 C CA . ARG A 1 195 ? 8.889 -3.474 26.969 1.00 35.22 195 ARG A CA 1
ATOM 1462 C C . ARG A 1 195 ? 9.865 -2.879 27.990 1.00 35.22 195 ARG A C 1
ATOM 1464 O O . ARG A 1 195 ? 9.756 -3.181 29.176 1.00 35.22 195 ARG A O 1
ATOM 1471 N N . ARG A 1 196 ? 10.804 -2.038 27.545 1.00 41.03 196 ARG A N 1
ATOM 1472 C CA . ARG A 1 196 ? 11.575 -1.140 28.421 1.00 41.03 196 ARG A CA 1
ATOM 1473 C C . ARG A 1 196 ? 10.858 0.206 28.533 1.00 41.03 196 ARG A C 1
ATOM 1475 O O . ARG A 1 196 ? 10.169 0.631 27.610 1.00 41.03 196 ARG A O 1
ATOM 1482 N N . GLY A 1 197 ? 10.959 0.779 29.729 1.00 34.00 197 GLY A N 1
ATOM 1483 C CA . GLY A 1 197 ? 10.074 1.790 30.295 1.00 34.00 197 GLY A CA 1
ATOM 1484 C C . GLY A 1 197 ? 10.119 3.175 29.650 1.00 34.00 197 GLY A C 1
ATOM 1485 O O . GLY A 1 197 ? 11.128 3.607 29.102 1.00 34.00 197 GLY A O 1
ATOM 1486 N N . ARG A 1 198 ? 8.992 3.878 29.796 1.00 40.88 198 ARG A N 1
ATOM 1487 C CA . ARG A 1 198 ? 8.888 5.339 29.709 1.00 40.88 198 ARG A CA 1
ATOM 1488 C C . ARG A 1 198 ? 9.547 5.978 30.942 1.00 40.88 198 ARG A C 1
ATOM 1490 O O . ARG A 1 198 ? 9.330 5.453 32.034 1.00 40.88 198 ARG A O 1
ATOM 1497 N N . PRO A 1 199 ? 10.224 7.132 30.827 1.00 46.38 199 PRO A N 1
ATOM 1498 C CA . PRO A 1 199 ? 10.482 7.989 31.974 1.00 46.38 199 PRO A CA 1
ATOM 1499 C C . PRO A 1 199 ? 9.246 8.843 32.287 1.00 46.38 199 PRO A C 1
ATOM 1501 O O . PRO A 1 199 ? 8.591 9.385 31.393 1.00 46.38 199 PRO A O 1
ATOM 1504 N N . SER A 1 200 ? 8.931 8.927 33.574 1.00 46.22 200 SER A N 1
ATOM 1505 C CA . SER A 1 200 ? 7.952 9.824 34.180 1.00 46.22 200 SER A CA 1
ATOM 1506 C C . SER A 1 200 ? 8.387 11.286 34.069 1.00 46.22 200 SER A C 1
ATOM 1508 O O . SER A 1 200 ? 9.571 11.599 34.165 1.00 46.22 200 SER A O 1
ATOM 1510 N N . ARG A 1 201 ? 7.400 12.169 33.896 1.00 47.19 201 ARG A N 1
ATOM 1511 C CA . ARG A 1 201 ? 7.551 13.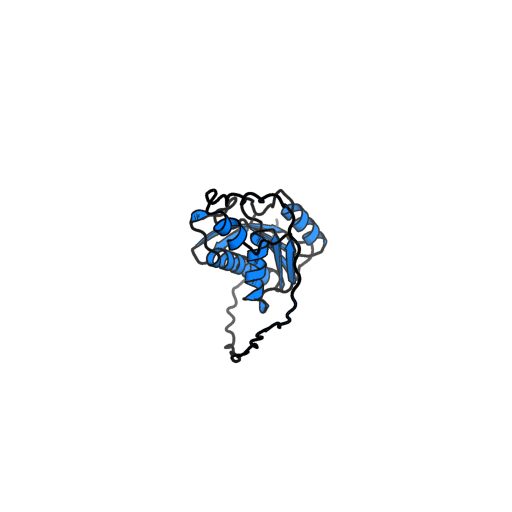623 33.995 1.00 47.19 201 ARG A CA 1
ATOM 1512 C C . ARG A 1 201 ? 7.896 14.019 35.435 1.00 47.19 201 ARG A C 1
ATOM 1514 O O . ARG A 1 201 ? 7.268 13.506 36.360 1.00 47.19 201 ARG A O 1
ATOM 1521 N N . GLY A 1 202 ? 8.848 14.934 35.570 1.00 52.22 202 GLY A N 1
ATOM 1522 C CA . GLY A 1 202 ? 9.053 15.829 36.706 1.00 52.22 202 GLY A CA 1
ATOM 1523 C C . GLY A 1 202 ? 9.140 17.244 36.160 1.00 52.22 202 GLY A C 1
ATOM 1524 O O . GLY A 1 202 ? 9.614 17.368 35.005 1.00 52.22 202 GLY A O 1
#